Protein AF-A0A9P5PEU1-F1 (afdb_monomer_lite)

Organism: NCBI:txid206335

Sequence (216 aa):
MAPIQILLTLLWVSASFLATASLPTDASADDLAGMTRIVGNRRALRCFFRCPLGKKVTPNSAAQATHLIEVPLHLWISKEGTDDEHWSLVINSKEIFHAINFRSTPSLPYPTNPGFLVVENIPFTGSTQTPGRNLIDLGKAKFKTEEEMTAAFSQLAKIGMPHKAHVVGGNCMDYVKMALEKLVEKDHILNIPPIFRNIYDERYTKVRQRIYEDNE

Structure (mmCIF, N/CA/C/O backbone):
data_AF-A0A9P5PEU1-F1
#
_entry.id   AF-A0A9P5PEU1-F1
#
loop_
_atom_site.group_PDB
_atom_site.id
_atom_site.type_symbol
_atom_site.label_atom_id
_atom_site.label_alt_id
_atom_site.label_comp_id
_atom_site.label_asym_id
_atom_site.label_entity_id
_atom_site.label_seq_id
_atom_site.pdbx_PDB_ins_code
_atom_site.Cartn_x
_atom_site.Cartn_y
_atom_site.Cartn_z
_atom_site.occupancy
_atom_site.B_iso_or_equiv
_atom_site.auth_seq_id
_atom_site.auth_comp_id
_atom_site.auth_asym_id
_atom_site.auth_atom_id
_atom_site.pdbx_PDB_model_num
ATOM 1 N N . MET A 1 1 ? 55.934 -19.191 -1.810 1.00 49.69 1 MET A N 1
ATOM 2 C CA . MET A 1 1 ? 55.337 -19.414 -0.477 1.00 49.69 1 MET A CA 1
ATOM 3 C C . MET A 1 1 ? 56.072 -18.546 0.532 1.00 49.69 1 MET A C 1
ATOM 5 O O . MET A 1 1 ? 57.238 -18.805 0.783 1.00 49.69 1 MET A O 1
ATOM 9 N N . ALA A 1 2 ? 55.406 -17.508 1.038 1.00 37.09 2 ALA A N 1
ATOM 10 C CA . ALA A 1 2 ? 55.716 -16.774 2.269 1.00 37.09 2 ALA A CA 1
ATOM 11 C C . ALA A 1 2 ? 54.460 -15.936 2.607 1.00 37.09 2 ALA A C 1
ATOM 13 O O . ALA A 1 2 ? 53.916 -15.321 1.686 1.00 37.09 2 ALA A O 1
ATOM 14 N N . PRO A 1 3 ? 53.938 -15.961 3.847 1.00 55.94 3 PRO A N 1
ATOM 15 C CA . PRO A 1 3 ? 52.663 -15.336 4.181 1.00 55.94 3 PRO A CA 1
ATOM 16 C C . PRO A 1 3 ? 52.861 -13.886 4.639 1.00 55.94 3 PRO A C 1
ATOM 18 O O . PRO A 1 3 ? 53.721 -13.607 5.470 1.00 55.94 3 PRO A O 1
ATOM 21 N N . ILE A 1 4 ? 52.027 -12.973 4.140 1.00 53.25 4 ILE A N 1
ATOM 22 C CA . ILE A 1 4 ? 51.890 -11.626 4.703 1.00 53.25 4 ILE A CA 1
ATOM 23 C C . ILE A 1 4 ? 50.627 -11.630 5.564 1.00 53.25 4 ILE A C 1
ATOM 25 O O . ILE A 1 4 ? 49.507 -11.566 5.065 1.00 53.25 4 ILE A O 1
ATOM 29 N N . GLN A 1 5 ? 50.831 -11.763 6.874 1.00 57.34 5 GLN A N 1
ATOM 30 C CA . GLN A 1 5 ? 49.893 -11.283 7.884 1.00 57.34 5 GLN A CA 1
ATOM 31 C C . GLN A 1 5 ? 49.978 -9.756 7.916 1.00 57.34 5 GLN A C 1
ATOM 33 O O . GLN A 1 5 ? 51.096 -9.257 7.941 1.00 57.34 5 GLN A O 1
ATOM 38 N N . ILE A 1 6 ? 48.851 -9.038 7.991 1.00 48.28 6 ILE A N 1
ATOM 39 C CA . ILE A 1 6 ? 48.740 -7.742 8.688 1.00 48.28 6 ILE A CA 1
ATOM 40 C C . ILE A 1 6 ? 47.260 -7.455 9.015 1.00 48.28 6 ILE A C 1
ATOM 42 O O . ILE A 1 6 ? 46.409 -7.343 8.140 1.00 48.28 6 ILE A O 1
ATOM 46 N N . LEU A 1 7 ? 47.034 -7.396 10.331 1.00 46.53 7 LEU A N 1
ATOM 47 C CA . LEU A 1 7 ? 46.089 -6.611 11.136 1.00 46.53 7 LEU A CA 1
ATOM 48 C C . LEU A 1 7 ? 44.627 -6.429 10.690 1.00 46.53 7 LEU A C 1
ATOM 50 O O . LEU A 1 7 ? 44.292 -5.564 9.886 1.00 46.53 7 LEU A O 1
ATOM 54 N N . LEU A 1 8 ? 43.745 -7.103 11.438 1.00 45.38 8 LEU A N 1
ATOM 55 C CA . LEU A 1 8 ? 42.441 -6.568 11.835 1.00 45.38 8 LEU A CA 1
ATOM 56 C C . LEU A 1 8 ? 42.636 -5.366 12.776 1.00 45.38 8 LEU A C 1
ATOM 58 O O . LEU A 1 8 ? 43.205 -5.518 13.857 1.00 45.38 8 LEU A O 1
ATOM 62 N N . THR A 1 9 ? 42.065 -4.216 12.431 1.00 54.59 9 THR A N 1
ATOM 63 C CA . THR A 1 9 ? 41.756 -3.141 13.384 1.00 54.59 9 THR A CA 1
ATOM 64 C C . THR A 1 9 ? 40.245 -3.074 13.601 1.00 54.59 9 THR A C 1
ATOM 66 O O . THR A 1 9 ? 39.486 -2.554 12.789 1.00 54.59 9 THR A O 1
ATOM 69 N N . LEU A 1 10 ? 39.813 -3.633 14.733 1.00 45.47 10 LEU A N 1
ATOM 70 C CA . LEU A 1 10 ? 38.507 -3.400 15.345 1.00 45.47 10 LEU A CA 1
ATOM 71 C C . LEU A 1 10 ? 38.500 -1.987 15.941 1.00 45.47 10 LEU A C 1
ATOM 73 O O . LEU A 1 10 ? 39.159 -1.740 16.948 1.00 45.47 10 LEU A O 1
ATOM 77 N N . LEU A 1 11 ? 37.750 -1.069 15.332 1.00 48.16 11 LEU A N 1
ATOM 78 C CA . LEU A 1 11 ? 37.431 0.229 15.923 1.00 48.16 11 LEU A CA 1
ATOM 79 C C . LEU A 1 11 ? 35.975 0.208 16.386 1.00 48.16 11 LEU A C 1
ATOM 81 O O . LEU A 1 11 ? 35.031 0.333 15.611 1.00 48.16 11 LEU A O 1
ATOM 85 N N . TRP A 1 12 ? 35.832 -0.015 17.688 1.00 42.03 12 TRP A N 1
ATOM 86 C CA . TRP A 1 12 ? 34.600 0.098 18.451 1.00 42.03 12 TRP A CA 1
ATOM 87 C C . TRP A 1 12 ? 34.407 1.587 18.766 1.00 42.03 12 TRP A C 1
ATOM 89 O O . TRP A 1 12 ? 35.166 2.152 19.550 1.00 42.03 12 TRP A O 1
ATOM 99 N N . VAL A 1 13 ? 33.437 2.246 18.129 1.00 50.78 13 VAL A N 1
ATOM 100 C CA . VAL A 1 13 ? 33.031 3.610 18.500 1.00 50.78 13 VAL A CA 1
ATOM 101 C C . VAL A 1 13 ? 31.649 3.530 19.128 1.00 50.78 13 VAL A C 1
ATOM 103 O O . VAL A 1 13 ? 30.625 3.478 18.454 1.00 50.78 13 VAL A O 1
ATOM 106 N N . SER A 1 14 ? 31.643 3.495 20.454 1.00 46.47 14 SER A N 1
ATOM 107 C CA . SER A 1 14 ? 30.482 3.750 21.295 1.00 46.47 14 SER A CA 1
ATOM 108 C C . SER A 1 14 ? 30.175 5.251 21.277 1.00 46.47 14 SER A C 1
ATOM 110 O O . SER A 1 14 ? 30.869 6.030 21.931 1.00 46.47 14 SER A O 1
ATOM 112 N N . ALA A 1 15 ? 29.152 5.662 20.527 1.00 49.38 15 ALA A N 1
ATOM 113 C CA . ALA A 1 15 ? 28.598 7.009 20.608 1.00 49.38 15 ALA A CA 1
ATOM 114 C C . ALA A 1 15 ? 27.420 7.014 21.591 1.00 49.38 15 ALA A C 1
ATOM 116 O O . ALA A 1 15 ? 26.362 6.437 21.341 1.00 49.38 15 ALA A O 1
ATOM 117 N N . SER A 1 16 ? 27.655 7.645 22.736 1.00 54.56 16 SER A N 1
ATOM 118 C CA . SER A 1 16 ? 26.692 7.873 23.804 1.00 54.56 16 SER A CA 1
ATOM 119 C C . SER A 1 16 ? 25.537 8.764 23.344 1.00 54.56 16 SER A C 1
ATOM 121 O O . SER A 1 16 ? 25.743 9.818 22.744 1.00 54.56 16 SER A O 1
ATOM 123 N N . PHE A 1 17 ? 24.321 8.356 23.700 1.00 44.28 17 PHE A N 1
ATOM 124 C CA . PHE A 1 17 ? 23.125 9.190 23.681 1.00 44.28 17 PHE A CA 1
ATOM 125 C C . PHE A 1 17 ? 23.288 10.366 24.659 1.00 44.28 17 PHE A C 1
ATOM 127 O O . PHE A 1 17 ? 23.471 10.155 25.857 1.00 44.28 17 PHE A O 1
ATOM 134 N N . LEU A 1 18 ? 23.167 11.598 24.164 1.00 53.25 18 LEU A N 1
ATOM 135 C CA . LEU A 1 18 ? 22.914 12.788 24.976 1.00 53.25 18 LEU A CA 1
ATOM 136 C C . LEU A 1 18 ? 21.487 13.248 24.680 1.00 53.25 18 LEU A C 1
ATOM 138 O O . LEU A 1 18 ? 21.200 13.818 23.631 1.00 53.25 18 LEU A O 1
ATOM 142 N N . ALA A 1 19 ? 20.585 12.938 25.609 1.00 43.62 19 ALA A N 1
ATOM 143 C CA . ALA A 1 19 ? 19.235 13.470 25.639 1.00 43.62 19 ALA A CA 1
ATOM 144 C C . ALA A 1 19 ? 19.291 14.918 26.146 1.00 43.62 19 ALA A C 1
ATOM 146 O O . ALA A 1 19 ? 19.511 15.162 27.331 1.00 43.62 19 ALA A O 1
ATOM 147 N N . THR A 1 20 ? 19.094 15.886 25.257 1.00 52.09 20 THR A N 1
ATOM 148 C CA . THR A 1 20 ? 18.798 17.271 25.628 1.00 52.09 20 THR A CA 1
ATOM 149 C C . THR A 1 20 ? 17.296 17.408 25.847 1.00 52.09 20 THR A C 1
ATOM 151 O O . THR A 1 20 ? 16.518 17.571 24.912 1.00 52.09 20 THR A O 1
ATOM 154 N N . ALA A 1 21 ? 16.879 17.315 27.109 1.00 45.59 21 ALA A N 1
ATOM 155 C CA . ALA A 1 21 ? 15.552 17.730 27.537 1.00 45.59 21 ALA A CA 1
ATOM 156 C C . ALA A 1 21 ? 15.510 19.264 27.602 1.00 45.59 21 ALA A C 1
ATOM 158 O O . ALA A 1 21 ? 16.201 19.880 28.413 1.00 45.59 21 ALA A O 1
ATOM 159 N N . SER A 1 22 ? 14.712 19.880 26.734 1.00 49.59 22 SER A N 1
ATOM 160 C CA . SER A 1 22 ? 14.367 21.297 26.821 1.00 49.59 22 SER A CA 1
ATOM 161 C C . SER A 1 22 ? 13.241 21.473 27.841 1.00 49.59 22 SER A C 1
ATOM 163 O O . SER A 1 22 ? 12.145 20.944 27.665 1.00 49.59 22 SER A O 1
ATOM 165 N N . LEU A 1 23 ? 13.532 22.199 28.920 1.00 50.25 23 LEU A N 1
ATOM 166 C CA . LEU A 1 23 ? 12.555 22.666 29.904 1.00 50.25 23 LEU A CA 1
ATOM 167 C C . LEU A 1 23 ? 11.735 23.831 29.318 1.00 50.25 23 LEU A C 1
ATOM 169 O O . LEU A 1 23 ? 12.330 24.719 28.706 1.00 50.25 23 LEU A O 1
ATOM 173 N N . PRO A 1 24 ? 10.411 23.891 29.539 1.00 55.88 24 PRO A N 1
ATOM 174 C CA . PRO A 1 24 ? 9.655 25.127 29.403 1.00 55.88 24 PRO A CA 1
ATOM 175 C C . PRO A 1 24 ? 9.800 25.976 30.676 1.00 55.88 24 PRO A C 1
ATOM 177 O O . PRO A 1 24 ? 9.477 25.533 31.778 1.00 55.88 24 PRO A O 1
ATOM 180 N N . THR A 1 25 ? 10.295 27.200 30.506 1.00 48.75 25 THR A N 1
ATOM 181 C CA . THR A 1 25 ? 10.288 28.270 31.509 1.00 48.75 25 THR A CA 1
ATOM 182 C C . THR A 1 25 ? 8.953 29.013 31.505 1.00 48.75 25 THR A C 1
ATOM 184 O O . THR A 1 25 ? 8.488 29.454 30.457 1.00 48.75 25 THR A O 1
ATOM 187 N N . ASP A 1 26 ? 8.423 29.169 32.716 1.00 43.41 26 ASP A N 1
ATOM 188 C CA . ASP A 1 26 ? 7.623 30.278 33.241 1.00 43.41 26 ASP A CA 1
ATOM 189 C C . ASP A 1 26 ? 6.272 30.626 32.599 1.00 43.41 26 ASP A C 1
ATOM 191 O O . ASP A 1 26 ? 6.178 31.339 31.604 1.00 43.41 26 ASP A O 1
ATOM 195 N N . ALA A 1 27 ? 5.205 30.292 33.333 1.00 43.34 27 ALA A N 1
ATOM 196 C CA . ALA A 1 27 ? 4.098 31.220 33.538 1.00 43.34 27 ALA A CA 1
ATOM 197 C C . ALA A 1 27 ? 3.458 31.031 34.929 1.00 43.34 27 ALA A C 1
ATOM 199 O O . ALA A 1 27 ? 2.779 30.045 35.189 1.00 43.34 27 ALA A O 1
ATOM 200 N N . SER A 1 28 ? 3.728 32.029 35.775 1.00 46.81 28 SER A N 1
ATOM 201 C CA . SER A 1 28 ? 2.882 32.685 36.784 1.00 46.81 28 SER A CA 1
ATOM 202 C C . SER A 1 28 ? 2.120 31.877 37.838 1.00 46.81 28 SER A C 1
ATOM 204 O O . SER A 1 28 ? 1.229 31.082 37.560 1.00 46.81 28 SER A O 1
ATOM 206 N N . ALA A 1 29 ? 2.416 32.262 39.081 1.00 47.06 29 ALA A N 1
ATOM 207 C CA . ALA A 1 29 ? 1.615 32.073 40.279 1.00 47.06 29 ALA A CA 1
ATOM 208 C C . ALA A 1 29 ? 0.185 32.619 40.127 1.00 47.06 29 ALA A C 1
ATOM 210 O O . ALA A 1 29 ? -0.002 33.659 39.499 1.00 47.06 29 ALA A O 1
ATOM 211 N N . ASP A 1 30 ? -0.786 31.916 40.713 1.00 44.44 30 ASP A N 1
ATOM 212 C CA . ASP A 1 30 ? -1.685 32.429 41.756 1.00 44.44 30 ASP A CA 1
ATOM 213 C C . ASP A 1 30 ? -2.562 31.286 42.319 1.00 44.44 30 ASP A C 1
ATOM 215 O O . ASP A 1 30 ? -2.741 30.246 41.689 1.00 44.44 30 ASP A O 1
ATOM 219 N N . ASP A 1 31 ? -3.065 31.503 43.537 1.00 45.59 31 ASP A N 1
ATOM 220 C CA . ASP A 1 31 ? -4.044 30.714 44.305 1.00 45.59 31 ASP A CA 1
ATOM 221 C C . ASP A 1 31 ? -3.573 29.539 45.184 1.00 45.59 31 ASP A C 1
ATOM 223 O O . ASP A 1 31 ? -3.763 28.346 44.951 1.00 45.59 31 ASP A O 1
ATOM 227 N N . LEU A 1 32 ? -2.964 29.964 46.296 1.00 41.84 32 LEU A N 1
ATOM 228 C CA . LEU A 1 32 ? -3.462 29.810 47.671 1.00 41.84 32 LEU A CA 1
ATOM 229 C C . LEU A 1 32 ? -4.468 28.682 48.016 1.00 41.84 32 LEU A C 1
ATOM 231 O O . LEU A 1 32 ? -5.605 28.636 47.563 1.00 41.84 32 LEU A O 1
ATOM 235 N N . ALA A 1 33 ? -4.083 28.000 49.101 1.00 39.12 33 ALA A N 1
ATOM 236 C CA . ALA A 1 33 ? -4.909 27.614 50.251 1.00 39.12 33 ALA A CA 1
ATOM 237 C C . ALA A 1 33 ? -5.819 26.376 50.134 1.00 39.12 33 ALA A C 1
ATOM 239 O O . ALA A 1 33 ? -6.893 26.384 49.547 1.00 39.12 33 ALA A O 1
ATOM 240 N N . GLY A 1 34 ? -5.440 25.326 50.872 1.00 40.44 34 GLY A N 1
ATOM 241 C CA . GLY A 1 34 ? -6.319 24.183 51.114 1.00 40.44 34 GLY A CA 1
ATOM 242 C C . GLY A 1 34 ? -5.723 23.077 51.980 1.00 40.44 34 GLY A C 1
ATOM 243 O O . GLY A 1 34 ? -5.754 21.913 51.601 1.00 40.44 34 GLY A O 1
ATOM 244 N N . MET A 1 35 ? -5.155 23.423 53.140 1.00 41.88 35 MET A N 1
ATOM 245 C CA . MET A 1 35 ? -4.816 22.459 54.195 1.00 41.88 35 MET A CA 1
ATOM 246 C C . MET A 1 35 ? -6.063 21.680 54.624 1.00 41.88 35 MET A C 1
ATOM 248 O O . MET A 1 35 ? -6.988 22.297 55.139 1.00 41.88 35 MET A O 1
ATOM 252 N N . THR A 1 36 ? -6.041 20.344 54.592 1.00 46.91 36 THR A N 1
ATOM 253 C CA . THR A 1 36 ? -6.349 19.549 55.800 1.00 46.91 36 THR A CA 1
ATOM 254 C C . THR A 1 36 ? -5.884 18.096 55.678 1.00 46.91 36 THR A C 1
ATOM 256 O O . THR A 1 36 ? -6.389 17.307 54.885 1.00 46.91 36 THR A O 1
ATOM 259 N N . ARG A 1 37 ? -4.935 17.723 56.543 1.00 49.59 37 ARG A N 1
ATOM 260 C CA . ARG A 1 37 ? -4.728 16.342 56.991 1.00 49.59 37 ARG A CA 1
ATOM 261 C C . ARG A 1 37 ? -5.935 15.919 57.827 1.00 49.59 37 ARG A C 1
ATOM 263 O O . ARG A 1 37 ? -6.263 16.617 58.781 1.00 49.59 37 ARG A O 1
ATOM 270 N N . ILE A 1 38 ? -6.474 14.728 57.580 1.00 52.38 38 ILE A N 1
ATOM 271 C CA . ILE A 1 38 ? -7.181 13.964 58.613 1.00 52.38 38 ILE A CA 1
ATOM 272 C C . ILE A 1 38 ? -6.519 12.592 58.727 1.00 52.38 38 ILE A C 1
ATOM 274 O O . ILE A 1 38 ? -6.621 11.737 57.854 1.00 52.38 38 ILE A O 1
ATOM 278 N N . VAL A 1 39 ? -5.808 12.427 59.839 1.00 47.91 39 VAL A N 1
ATOM 279 C CA . VAL A 1 39 ? -5.401 11.149 60.417 1.00 47.91 39 VAL A CA 1
ATOM 280 C C . VAL A 1 39 ? -6.437 10.814 61.489 1.00 47.91 39 VAL A C 1
ATOM 282 O O . VAL A 1 39 ? -6.694 11.639 62.361 1.00 47.91 39 VAL A O 1
ATOM 285 N N . GLY A 1 40 ? -6.985 9.600 61.469 1.00 39.56 40 GLY A N 1
ATOM 286 C CA . GLY A 1 40 ? -7.692 9.016 62.615 1.00 39.56 40 GLY A CA 1
ATOM 287 C C . GLY A 1 40 ? -8.667 7.916 62.178 1.00 39.56 40 GLY A C 1
ATOM 288 O O . GLY A 1 40 ? -9.601 8.208 61.453 1.00 39.56 40 GLY A O 1
ATOM 289 N N . ASN A 1 41 ? -8.436 6.616 62.387 1.00 41.53 41 ASN A N 1
ATOM 290 C CA . ASN A 1 41 ? -8.338 5.811 63.617 1.00 41.53 41 ASN A CA 1
ATOM 291 C C . ASN A 1 41 ? -9.606 4.940 63.808 1.00 41.53 41 ASN A C 1
ATOM 293 O O . ASN A 1 41 ? -10.709 5.450 63.931 1.00 41.53 41 ASN A O 1
ATOM 297 N N . ARG A 1 42 ? -9.365 3.625 63.930 1.00 44.66 42 ARG A N 1
ATOM 298 C CA . ARG A 1 42 ? -10.111 2.583 64.672 1.00 44.66 42 ARG A CA 1
ATOM 299 C C . ARG A 1 42 ? -11.556 2.192 64.302 1.00 44.66 42 ARG A C 1
ATOM 301 O O . ARG A 1 42 ? -12.515 2.907 64.533 1.00 44.66 42 ARG A O 1
ATOM 308 N N . ARG A 1 43 ? -11.644 0.887 63.993 1.00 51.19 43 ARG A N 1
ATOM 309 C CA . ARG A 1 43 ? -12.550 -0.138 64.558 1.00 51.19 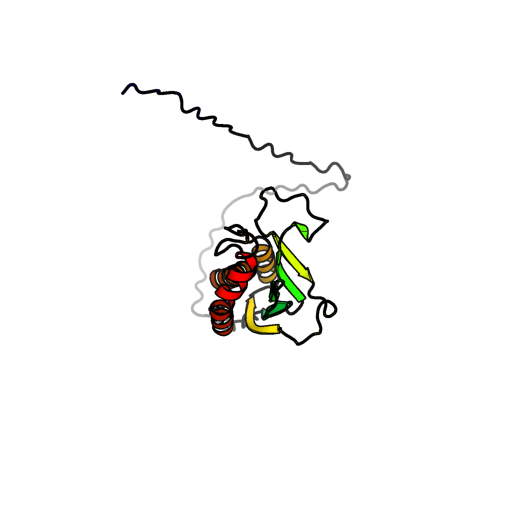43 ARG A CA 1
ATOM 310 C C . ARG A 1 43 ? -14.033 0.232 64.688 1.00 51.19 43 ARG A C 1
ATOM 312 O O . ARG A 1 43 ? -14.441 0.841 65.668 1.00 51.19 43 ARG A O 1
ATOM 319 N N . ALA A 1 44 ? -14.846 -0.428 63.869 1.00 46.31 44 ALA A N 1
ATOM 320 C CA . ALA A 1 44 ? -16.141 -0.930 64.308 1.00 46.31 44 ALA A CA 1
ATOM 321 C C . ALA A 1 44 ? -16.338 -2.358 63.782 1.00 46.31 44 ALA A C 1
ATOM 323 O O . ALA A 1 44 ? -16.562 -2.578 62.594 1.00 46.31 44 ALA A O 1
ATOM 324 N N . LEU A 1 45 ? -16.246 -3.334 64.693 1.00 51.94 45 LEU A N 1
ATOM 325 C CA . LEU A 1 45 ? -16.994 -4.580 64.568 1.00 51.94 45 LEU A CA 1
ATOM 326 C C . LEU A 1 45 ? -18.478 -4.211 64.497 1.00 51.94 45 LEU A C 1
ATOM 328 O O . LEU A 1 45 ? -18.963 -3.554 65.416 1.00 51.94 45 LEU A O 1
ATOM 332 N N . ARG A 1 46 ? -19.210 -4.715 63.502 1.00 47.75 46 ARG A N 1
ATOM 333 C CA . ARG A 1 46 ? -20.621 -5.064 63.690 1.00 47.75 46 ARG A CA 1
ATOM 334 C C . ARG A 1 46 ? -21.009 -6.259 62.828 1.00 47.75 46 ARG A C 1
ATOM 336 O O . ARG A 1 46 ? -20.993 -6.237 61.605 1.00 47.75 46 ARG A O 1
ATOM 343 N N . CYS A 1 47 ? -21.319 -7.304 63.574 1.00 44.88 47 CYS A N 1
ATOM 344 C CA . CYS A 1 47 ? -22.001 -8.526 63.223 1.00 44.88 47 CYS A CA 1
ATOM 345 C C . CYS A 1 47 ? -23.347 -8.308 62.510 1.00 44.88 47 CYS A C 1
ATOM 347 O O . CYS A 1 47 ? -24.094 -7.400 62.857 1.00 44.88 47 CYS A O 1
ATOM 349 N N . PHE A 1 48 ? -23.653 -9.272 61.633 1.00 49.25 48 PHE A N 1
ATOM 350 C CA . PHE A 1 48 ? -24.977 -9.839 61.347 1.00 49.25 48 PHE A CA 1
ATOM 351 C C . PHE A 1 48 ? -26.068 -8.906 60.798 1.00 49.25 48 PHE A C 1
ATOM 353 O O . PHE A 1 48 ? -26.808 -8.310 61.562 1.00 49.25 48 PHE A O 1
ATOM 360 N N . PHE A 1 49 ? -26.303 -8.980 59.482 1.00 47.25 49 PHE A N 1
ATOM 361 C CA . PHE A 1 49 ? -27.635 -9.313 58.957 1.00 47.25 49 PHE A CA 1
ATOM 362 C C . PHE A 1 49 ? -27.496 -10.183 57.703 1.00 47.25 49 PHE A C 1
ATOM 364 O O . PHE A 1 49 ? -27.026 -9.769 56.647 1.00 47.25 49 PHE A O 1
ATOM 371 N N . ARG A 1 50 ? -27.880 -11.445 57.875 1.00 50.81 50 ARG A N 1
ATOM 372 C CA . ARG A 1 50 ? -27.965 -12.488 56.860 1.00 50.81 50 ARG A CA 1
ATOM 373 C C . ARG A 1 50 ? -29.297 -12.273 56.134 1.00 50.81 50 ARG A C 1
ATOM 375 O O . ARG A 1 50 ? -30.334 -12.640 56.671 1.00 50.81 50 ARG A O 1
ATOM 382 N N . CYS A 1 51 ? -29.274 -11.648 54.959 1.00 42.84 51 CYS A N 1
ATOM 383 C CA . CYS A 1 51 ? -30.441 -11.569 54.077 1.00 42.84 51 CYS A CA 1
ATOM 384 C C . CYS A 1 51 ? -30.337 -12.696 53.034 1.00 42.84 51 CYS A C 1
ATOM 386 O O . CYS A 1 51 ? -29.391 -12.688 52.240 1.00 42.84 51 CYS A O 1
ATOM 388 N N . PRO A 1 52 ? -31.234 -13.698 53.039 1.00 60.62 52 PRO A N 1
ATOM 389 C CA . PRO A 1 52 ? -31.240 -14.737 52.027 1.00 60.62 52 PRO A CA 1
ATOM 390 C C . PRO A 1 52 ? -31.928 -14.223 50.754 1.00 60.62 52 PRO A C 1
ATOM 392 O O . PRO A 1 52 ? -33.017 -13.667 50.802 1.00 60.62 52 PRO A O 1
ATOM 395 N N . LEU A 1 53 ? -31.286 -14.480 49.613 1.00 56.44 53 LEU A N 1
ATOM 396 C CA . LEU A 1 53 ? -31.929 -14.655 48.306 1.00 56.44 53 LEU A CA 1
ATOM 397 C C . LEU A 1 53 ? -32.736 -13.462 47.768 1.00 56.44 53 LEU A C 1
ATOM 399 O O . LEU A 1 53 ? -33.954 -13.495 47.644 1.00 56.44 53 LEU A O 1
ATOM 403 N N . GLY A 1 54 ? -32.004 -12.466 47.280 1.00 55.38 54 GLY A N 1
ATOM 404 C CA . GLY A 1 54 ? -32.475 -11.564 46.234 1.00 55.38 54 GLY A CA 1
ATOM 405 C C . GLY A 1 54 ? -31.390 -11.417 45.177 1.00 55.38 54 GLY A C 1
ATOM 406 O O . GLY A 1 54 ? -30.729 -10.383 45.123 1.00 55.38 54 GLY A O 1
ATOM 407 N N . LYS A 1 55 ? -31.140 -12.461 44.370 1.00 56.00 55 LYS A N 1
ATOM 408 C CA . LYS A 1 55 ? -30.295 -12.326 43.172 1.00 56.00 55 LYS A CA 1
ATOM 409 C C . LYS A 1 55 ? -31.000 -11.337 42.242 1.00 56.00 55 LYS A C 1
ATOM 411 O O . LYS A 1 55 ? -31.882 -11.728 41.484 1.00 56.00 55 LYS A O 1
ATOM 416 N N . LYS A 1 56 ? -30.631 -10.054 42.321 1.00 56.88 56 LYS A N 1
ATOM 417 C CA . LYS A 1 56 ? -30.902 -9.080 41.263 1.00 56.88 56 LYS A CA 1
ATOM 418 C C . LYS A 1 56 ? -30.251 -9.638 40.004 1.00 56.88 56 LYS A C 1
ATOM 420 O O . LYS A 1 56 ? -29.038 -9.561 39.845 1.00 56.88 56 LYS A O 1
ATOM 425 N N . VAL A 1 57 ? -31.062 -10.248 39.149 1.00 58.69 57 VAL A N 1
ATOM 426 C CA . VAL A 1 57 ? -30.709 -10.481 37.756 1.00 58.69 57 VAL A CA 1
ATOM 427 C C . VAL A 1 57 ? -30.581 -9.086 37.158 1.00 58.69 57 VAL A C 1
ATOM 429 O O . VAL A 1 57 ? -31.578 -8.443 36.843 1.00 58.69 57 VAL A O 1
ATOM 432 N N . THR A 1 58 ? -29.357 -8.559 37.124 1.00 62.44 58 THR A N 1
ATOM 433 C CA . THR A 1 58 ? -29.043 -7.382 36.320 1.00 62.44 58 THR A CA 1
ATOM 434 C C . THR A 1 58 ? -29.377 -7.757 34.883 1.00 62.44 58 THR A C 1
ATOM 436 O O . THR A 1 58 ? -28.795 -8.728 34.387 1.00 62.44 58 THR A O 1
ATOM 439 N N . PRO A 1 59 ? -30.347 -7.084 34.241 1.00 57.31 59 PRO A N 1
ATOM 440 C CA . PRO A 1 59 ? -30.705 -7.398 32.875 1.00 57.31 59 PRO A CA 1
ATOM 441 C C . PRO A 1 59 ? -29.452 -7.231 32.030 1.00 57.31 59 PRO A C 1
ATOM 443 O O . PRO A 1 59 ? -28.801 -6.190 32.079 1.00 57.31 59 PRO A O 1
ATOM 446 N N . ASN A 1 60 ? -29.109 -8.333 31.366 1.00 52.38 60 ASN A N 1
ATOM 447 C CA . ASN A 1 60 ? -28.239 -8.457 30.215 1.00 52.38 60 ASN A CA 1
ATOM 448 C C . ASN A 1 60 ? -27.483 -7.174 29.877 1.00 52.38 60 ASN A C 1
ATOM 450 O O . ASN A 1 60 ? -28.043 -6.248 29.290 1.00 52.38 60 ASN A O 1
ATOM 454 N N . SER A 1 61 ? -26.185 -7.193 30.188 1.00 54.56 61 SER A N 1
ATOM 455 C CA . SER A 1 61 ? -25.169 -6.550 29.362 1.00 54.56 61 SER A CA 1
ATOM 456 C C . SER A 1 61 ? -25.417 -7.005 27.925 1.00 54.56 61 SER A C 1
ATOM 458 O O . SER A 1 61 ? -24.932 -8.050 27.491 1.00 54.56 61 SER A O 1
ATOM 460 N N . ALA A 1 62 ? -26.314 -6.303 27.233 1.00 58.81 62 ALA A N 1
ATOM 461 C CA . ALA A 1 62 ? -26.510 -6.441 25.813 1.00 58.81 62 ALA A CA 1
ATOM 462 C C . ALA A 1 62 ? -25.137 -6.150 25.233 1.00 58.81 62 ALA A C 1
ATOM 464 O O . ALA A 1 62 ? -24.630 -5.043 25.416 1.00 58.81 62 ALA A O 1
ATOM 465 N N . ALA A 1 63 ? -24.513 -7.177 24.655 1.00 61.16 63 ALA A N 1
ATOM 466 C CA . ALA A 1 63 ? -23.261 -7.053 23.943 1.00 61.16 63 ALA A CA 1
ATOM 467 C C . ALA A 1 63 ? -23.424 -5.876 22.981 1.00 61.16 63 ALA A C 1
ATOM 469 O O . ALA A 1 63 ? -24.124 -5.987 21.974 1.00 61.16 63 ALA A O 1
ATOM 470 N N . GLN A 1 64 ? -22.880 -4.717 23.360 1.00 61.41 64 GLN A N 1
ATOM 471 C CA . GLN A 1 64 ? -22.845 -3.558 22.494 1.00 61.41 64 GLN A CA 1
ATOM 472 C C . GLN A 1 64 ? -22.071 -4.036 21.283 1.00 61.41 64 GLN A C 1
ATOM 474 O O . GLN A 1 64 ? -20.899 -4.392 21.405 1.00 61.41 64 GLN A O 1
ATOM 479 N N . ALA A 1 65 ? -22.766 -4.151 20.151 1.00 70.62 65 ALA A N 1
ATOM 480 C CA . ALA A 1 65 ? -22.133 -4.451 18.887 1.00 70.62 65 ALA A CA 1
ATOM 481 C C . ALA A 1 65 ? -21.014 -3.423 18.731 1.00 70.62 65 ALA A C 1
ATOM 483 O O . ALA A 1 65 ? -21.281 -2.229 18.597 1.00 70.62 65 ALA A O 1
ATOM 484 N N . THR A 1 66 ? -19.769 -3.872 18.872 1.00 80.69 66 THR A N 1
ATOM 485 C CA . THR A 1 66 ? -18.604 -3.010 18.725 1.00 80.69 66 THR A CA 1
ATOM 486 C C . THR A 1 66 ? -18.626 -2.532 17.287 1.00 80.69 66 THR A C 1
ATOM 488 O O . THR A 1 66 ? -18.390 -3.320 16.370 1.00 80.69 66 THR A O 1
ATOM 491 N N . HIS A 1 67 ? -19.016 -1.278 17.090 1.00 88.25 67 HIS A N 1
ATOM 492 C CA . HIS A 1 67 ? -19.129 -0.686 15.772 1.00 88.25 67 HIS A CA 1
ATOM 493 C C . HIS A 1 67 ? -17.720 -0.550 15.191 1.00 88.25 67 HIS A C 1
ATOM 495 O O . HIS A 1 67 ? -16.957 0.318 15.603 1.00 88.25 67 HIS A O 1
ATOM 501 N N . LEU A 1 68 ? -17.363 -1.442 14.269 1.00 95.62 68 LEU A N 1
ATOM 502 C CA . LEU A 1 68 ? -16.086 -1.378 13.569 1.00 95.62 68 LEU A CA 1
ATOM 503 C C . LEU A 1 68 ? -16.153 -0.289 12.496 1.00 95.62 68 LEU A C 1
ATOM 505 O O . LEU A 1 68 ? -17.115 -0.207 11.734 1.00 95.62 68 LEU A O 1
ATOM 509 N N . ILE A 1 69 ? -15.109 0.526 12.426 1.00 96.81 69 ILE A N 1
ATOM 510 C CA . ILE A 1 69 ? -14.878 1.475 11.343 1.00 96.81 69 ILE A CA 1
ATOM 511 C C . ILE A 1 69 ? -14.350 0.673 10.156 1.00 96.81 69 ILE A C 1
ATOM 513 O O . ILE A 1 69 ? -13.268 0.089 10.225 1.00 96.81 69 ILE A O 1
ATOM 517 N N . GLU A 1 70 ? -15.117 0.626 9.070 1.00 97.56 70 GLU A N 1
ATOM 518 C CA . GLU A 1 70 ? -14.685 -0.005 7.825 1.00 97.56 70 GLU A CA 1
ATOM 519 C C . GLU A 1 70 ? -14.182 1.056 6.847 1.00 97.56 70 GLU A C 1
ATOM 521 O O . GLU A 1 70 ? -14.926 1.970 6.490 1.00 97.56 70 GLU A O 1
ATOM 526 N N . VAL A 1 71 ? -12.946 0.912 6.369 1.00 96.75 71 VAL A N 1
ATOM 527 C CA . VAL A 1 71 ? -12.381 1.795 5.340 1.00 96.75 71 VAL A CA 1
ATOM 528 C C . VAL A 1 71 ? -12.053 1.009 4.075 1.00 96.75 71 VAL A C 1
ATOM 530 O O . VAL A 1 71 ? -11.497 -0.089 4.167 1.00 96.75 71 VAL A O 1
ATOM 533 N N . PRO A 1 72 ? -12.374 1.538 2.885 1.00 97.25 72 PRO A N 1
ATOM 534 C CA . PRO A 1 72 ? -12.023 0.882 1.637 1.00 97.25 72 PRO A CA 1
ATOM 535 C C . PRO A 1 72 ? -10.508 0.908 1.406 1.00 97.25 72 PRO A C 1
ATOM 537 O O . PRO A 1 72 ? -9.832 1.895 1.719 1.00 97.25 72 PRO A O 1
ATOM 540 N N . LEU A 1 73 ? -10.003 -0.176 0.824 1.00 97.69 73 LEU A N 1
ATOM 541 C CA . LEU A 1 73 ? -8.634 -0.321 0.349 1.00 97.69 73 LEU A CA 1
ATOM 542 C C . LEU A 1 73 ? -8.652 -0.423 -1.171 1.00 97.69 73 LEU A C 1
ATOM 544 O O . LEU A 1 73 ? -9.397 -1.223 -1.730 1.00 97.69 73 LEU A O 1
ATOM 548 N N . HIS A 1 74 ? -7.784 0.331 -1.834 1.00 96.31 74 HIS A N 1
ATOM 549 C CA . HIS A 1 74 ? -7.596 0.221 -3.273 1.00 96.31 74 HIS A CA 1
ATOM 550 C C . HIS A 1 74 ? -6.114 0.159 -3.616 1.00 96.31 74 HIS A C 1
ATOM 552 O O . HIS A 1 74 ? -5.285 0.810 -2.982 1.00 96.31 74 HIS A O 1
ATOM 558 N N . LEU A 1 75 ? -5.786 -0.591 -4.660 1.00 96.19 75 LEU A N 1
ATOM 559 C CA . LEU A 1 75 ? -4.515 -0.468 -5.352 1.00 96.19 75 LEU A CA 1
ATOM 560 C C . LEU A 1 75 ? -4.680 0.593 -6.433 1.00 96.19 75 LEU A C 1
ATOM 562 O O . LEU A 1 75 ? -5.604 0.519 -7.241 1.00 96.19 75 LEU A O 1
ATOM 566 N N . TRP A 1 76 ? -3.770 1.555 -6.459 1.00 93.88 76 TRP A N 1
ATOM 567 C CA . TRP A 1 76 ? -3.667 2.517 -7.539 1.00 93.88 76 TRP A CA 1
ATOM 568 C C . TRP A 1 76 ? -2.380 2.284 -8.332 1.00 93.88 76 TRP A C 1
ATOM 570 O O . TRP A 1 76 ? -1.291 2.245 -7.755 1.00 93.88 76 TRP A O 1
ATOM 580 N N . ILE A 1 77 ? -2.513 2.132 -9.654 1.00 92.25 77 ILE A N 1
ATOM 581 C CA . ILE A 1 77 ? -1.386 1.951 -10.580 1.00 92.25 77 ILE A CA 1
ATOM 582 C C . ILE A 1 77 ? -1.324 3.146 -11.542 1.00 92.25 77 ILE A C 1
ATOM 584 O O . ILE A 1 77 ? -2.105 3.255 -12.495 1.00 92.25 77 ILE A O 1
ATOM 588 N N . SER A 1 78 ? -0.379 4.055 -11.298 1.00 88.31 78 SER A N 1
ATOM 589 C CA . SER A 1 78 ? -0.028 5.144 -12.224 1.00 88.31 78 SER A CA 1
ATOM 590 C C . SER A 1 78 ? 0.716 4.615 -13.436 1.00 88.31 78 SER A C 1
ATOM 592 O O . SER A 1 78 ? 1.578 3.752 -13.292 1.00 88.31 78 SER A O 1
ATOM 594 N N . LYS A 1 79 ? 0.446 5.224 -14.601 1.00 87.56 79 LYS A N 1
ATOM 595 C CA . LYS A 1 79 ? 1.177 4.989 -15.858 1.00 87.56 79 LYS A CA 1
ATOM 596 C C . LYS A 1 79 ? 1.383 3.493 -16.141 1.00 87.56 79 LYS A C 1
ATOM 598 O O . LYS A 1 79 ? 2.471 3.030 -16.478 1.00 87.56 79 LYS A O 1
ATOM 603 N N . GLU A 1 80 ? 0.303 2.747 -15.954 1.00 89.12 80 GLU A N 1
ATOM 604 C CA . GLU A 1 80 ? 0.251 1.302 -16.103 1.00 89.12 80 GLU A CA 1
ATOM 605 C C . GLU A 1 80 ? 0.817 0.849 -17.461 1.00 89.12 80 GLU A C 1
ATOM 607 O O . GLU A 1 80 ? 0.415 1.348 -18.510 1.00 89.12 80 GLU A O 1
ATOM 612 N N . GLY A 1 81 ? 1.742 -0.111 -17.443 1.00 85.88 81 GLY A N 1
ATOM 613 C CA . GLY A 1 81 ? 2.363 -0.687 -18.634 1.00 85.88 81 GLY A CA 1
ATOM 614 C C . GLY A 1 81 ? 3.498 0.149 -19.230 1.00 85.88 81 GLY A C 1
ATOM 615 O O . GLY A 1 81 ? 3.985 -0.201 -20.308 1.00 85.88 81 GLY A O 1
ATOM 616 N N . THR A 1 82 ? 3.941 1.214 -18.555 1.00 85.75 82 THR A N 1
ATOM 617 C CA . THR A 1 82 ? 5.070 2.073 -18.968 1.00 85.75 82 THR A CA 1
ATOM 618 C C . THR A 1 82 ? 6.293 1.876 -18.065 1.00 85.75 82 THR A C 1
ATOM 620 O O . THR A 1 82 ? 6.218 1.149 -17.076 1.00 85.75 82 THR A O 1
ATOM 623 N N . ASP A 1 83 ? 7.422 2.498 -18.401 1.00 82.25 83 ASP A N 1
ATOM 624 C CA . ASP A 1 83 ? 8.662 2.420 -17.602 1.00 82.25 83 ASP A CA 1
ATOM 625 C C . ASP A 1 83 ? 8.585 3.256 -16.315 1.00 82.25 83 ASP A C 1
ATOM 627 O O . ASP A 1 83 ? 9.308 3.015 -15.354 1.00 82.25 83 ASP A O 1
ATOM 631 N N . ASP A 1 84 ? 7.621 4.177 -16.263 1.00 83.56 84 ASP A N 1
ATOM 632 C CA . ASP A 1 84 ? 7.282 4.979 -15.089 1.00 83.56 84 ASP A CA 1
ATOM 633 C C . ASP A 1 84 ? 6.091 4.384 -14.304 1.00 83.56 84 ASP A C 1
ATOM 635 O O . ASP A 1 84 ? 5.386 5.111 -13.593 1.00 83.56 84 ASP A O 1
ATOM 639 N N . GLU A 1 85 ? 5.781 3.093 -14.484 1.00 89.50 85 GLU A N 1
ATOM 640 C CA . GLU A 1 85 ? 4.704 2.440 -13.737 1.00 89.50 85 GLU A CA 1
ATOM 641 C C . GLU A 1 85 ? 4.963 2.556 -12.230 1.00 89.50 85 GLU A C 1
ATOM 643 O O . GLU A 1 85 ? 6.013 2.162 -11.723 1.00 89.50 85 GLU A O 1
ATOM 648 N N . HIS A 1 86 ? 3.987 3.091 -11.494 1.00 91.94 86 HIS A N 1
ATOM 649 C CA . HIS A 1 86 ? 4.142 3.352 -10.064 1.00 91.94 86 HIS A CA 1
ATOM 650 C C . HIS A 1 86 ? 2.912 2.912 -9.279 1.00 91.94 86 HIS A C 1
ATOM 652 O O . HIS A 1 86 ? 1.780 3.238 -9.644 1.00 91.94 86 HIS A O 1
ATOM 658 N N . TRP A 1 87 ? 3.148 2.167 -8.200 1.00 94.81 87 TRP A N 1
ATOM 659 C CA . TRP A 1 87 ? 2.118 1.517 -7.399 1.00 94.81 87 TRP A CA 1
ATOM 660 C C . TRP A 1 87 ? 1.945 2.215 -6.061 1.00 94.81 87 TRP A C 1
ATOM 662 O O . TRP A 1 87 ? 2.917 2.561 -5.387 1.00 94.81 87 TRP A O 1
ATOM 672 N N . SER A 1 88 ? 0.689 2.382 -5.664 1.00 95.50 88 SER A N 1
ATOM 673 C CA . SER A 1 88 ? 0.330 3.006 -4.398 1.00 95.50 88 SER A CA 1
ATOM 674 C C . SER A 1 88 ? -0.856 2.303 -3.746 1.00 95.50 88 SER A C 1
ATOM 676 O O . SER A 1 88 ? -1.787 1.870 -4.425 1.00 95.50 88 SER A O 1
ATOM 678 N N . LEU A 1 89 ? -0.850 2.227 -2.419 1.00 97.44 89 LEU A N 1
ATOM 679 C CA . LEU A 1 89 ? -1.992 1.782 -1.630 1.00 97.44 89 LEU A CA 1
ATOM 680 C C . LEU A 1 89 ? -2.840 2.999 -1.260 1.00 97.44 89 LEU A C 1
ATOM 682 O O . LEU A 1 89 ? -2.357 3.911 -0.596 1.00 97.44 89 LEU A O 1
ATOM 686 N N . VAL A 1 90 ? -4.105 3.003 -1.666 1.00 95.62 90 VAL A N 1
ATOM 687 C CA . VAL A 1 90 ? -5.059 4.060 -1.327 1.00 95.62 90 VAL A CA 1
ATOM 688 C C . VAL A 1 90 ? -5.987 3.563 -0.228 1.00 95.62 90 VAL A C 1
ATOM 690 O O . VAL A 1 90 ? -6.652 2.537 -0.383 1.00 95.62 90 VAL A O 1
ATOM 693 N N . ILE A 1 91 ? -6.058 4.304 0.877 1.00 95.00 91 ILE A N 1
ATOM 694 C CA . ILE A 1 91 ? -6.889 3.969 2.036 1.00 95.00 91 ILE A CA 1
ATOM 695 C C . ILE A 1 91 ? -7.913 5.075 2.278 1.00 95.00 91 ILE A C 1
ATOM 697 O O . ILE A 1 91 ? -7.608 6.268 2.193 1.00 95.00 91 ILE A O 1
ATOM 701 N N . ASN A 1 92 ? -9.156 4.672 2.561 1.00 92.38 92 ASN A N 1
ATOM 702 C CA . ASN A 1 92 ? -10.280 5.574 2.833 1.00 92.38 92 ASN A CA 1
ATOM 703 C C . ASN A 1 92 ? -10.545 6.599 1.710 1.00 92.38 92 ASN A C 1
ATOM 705 O O . ASN A 1 92 ? -11.103 7.666 1.954 1.00 92.38 92 ASN A O 1
ATOM 709 N N . SER A 1 93 ? -10.090 6.302 0.487 1.00 87.81 93 SER A N 1
ATOM 710 C CA . SER A 1 93 ? -10.151 7.203 -0.675 1.00 87.81 93 SER A CA 1
ATOM 711 C C . SER A 1 93 ? -9.556 8.599 -0.423 1.00 87.81 93 SER A C 1
ATOM 713 O O . SER A 1 93 ? -9.925 9.555 -1.102 1.00 87.81 93 SER A O 1
ATOM 715 N N . LYS A 1 94 ? -8.676 8.728 0.576 1.00 90.00 94 LYS A N 1
ATOM 716 C CA . LYS A 1 94 ? -8.129 10.006 1.056 1.00 90.00 94 LYS A CA 1
ATOM 717 C C . LYS A 1 94 ? -6.629 9.974 1.274 1.00 90.00 94 LYS A C 1
ATOM 719 O O . LYS A 1 94 ? -6.009 11.021 1.185 1.00 90.00 94 LYS A O 1
ATOM 724 N N . GLU A 1 95 ? -6.058 8.812 1.550 1.00 92.62 95 GLU A N 1
ATOM 725 C CA . GLU A 1 95 ? -4.648 8.667 1.899 1.00 92.62 95 GLU A CA 1
ATOM 726 C C . GLU A 1 95 ? -3.972 7.777 0.860 1.00 92.62 95 GLU A C 1
ATOM 728 O O . GLU A 1 95 ? -4.431 6.657 0.625 1.00 92.62 95 GLU A O 1
ATOM 733 N N . ILE A 1 96 ? -2.899 8.264 0.236 1.00 94.31 96 ILE A N 1
ATOM 734 C CA . ILE A 1 96 ? -2.036 7.476 -0.646 1.00 94.31 96 ILE A CA 1
ATOM 735 C C . ILE A 1 96 ? -0.776 7.120 0.117 1.00 94.31 96 ILE A C 1
ATOM 737 O O . ILE A 1 96 ? -0.079 7.995 0.617 1.00 94.31 96 ILE A O 1
ATOM 741 N N . PHE A 1 97 ? -0.452 5.838 0.126 1.00 95.88 97 PHE A N 1
ATOM 742 C CA . PHE A 1 97 ? 0.791 5.302 0.642 1.00 95.88 97 PHE A CA 1
ATOM 743 C C . PHE A 1 97 ? 1.606 4.736 -0.512 1.00 95.88 97 PHE A C 1
ATOM 745 O O . PHE A 1 97 ? 1.138 3.847 -1.227 1.00 95.88 97 PHE A O 1
ATOM 752 N N . HIS A 1 98 ? 2.834 5.208 -0.682 1.00 94.62 98 HIS A N 1
ATOM 753 C CA . HIS A 1 98 ? 3.700 4.752 -1.763 1.00 94.62 98 HIS A CA 1
ATOM 754 C C . HIS A 1 98 ? 5.177 4.895 -1.417 1.00 94.62 98 HIS A C 1
ATOM 756 O O . HIS A 1 98 ? 5.542 5.703 -0.570 1.00 94.62 98 HIS A O 1
ATOM 762 N N . ALA A 1 99 ? 6.023 4.109 -2.081 1.00 93.75 99 ALA A N 1
ATOM 763 C CA . ALA A 1 99 ? 7.472 4.223 -1.973 1.00 93.75 99 ALA A CA 1
ATOM 764 C C . ALA A 1 99 ? 8.040 4.840 -3.253 1.00 93.75 99 ALA A C 1
ATOM 766 O O . ALA A 1 99 ? 7.805 4.319 -4.343 1.00 93.75 99 ALA A O 1
ATOM 767 N N . ILE A 1 100 ? 8.784 5.936 -3.125 1.00 89.62 100 ILE A N 1
ATOM 768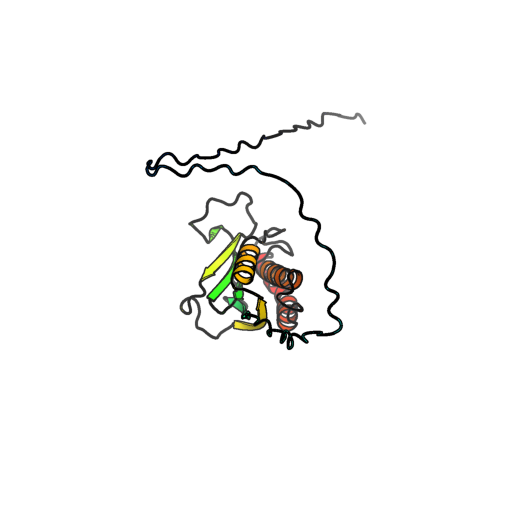 C CA . ILE A 1 100 ? 9.345 6.695 -4.249 1.00 89.62 100 ILE A CA 1
ATOM 769 C C . ILE A 1 100 ? 10.848 6.891 -4.102 1.00 89.62 100 ILE A C 1
ATOM 771 O O . ILE A 1 100 ? 11.419 6.799 -3.015 1.00 89.62 100 ILE A O 1
ATOM 775 N N . ASN A 1 101 ? 11.518 7.165 -5.218 1.00 81.50 101 ASN A N 1
ATOM 776 C CA . ASN A 1 101 ? 12.931 7.499 -5.189 1.00 81.50 101 ASN A CA 1
ATOM 777 C C . ASN A 1 101 ? 13.084 8.944 -4.712 1.00 81.50 101 ASN A C 1
ATOM 779 O O . ASN A 1 101 ? 12.573 9.860 -5.342 1.00 81.50 101 ASN A O 1
ATOM 783 N N . PHE A 1 102 ? 13.832 9.156 -3.635 1.00 67.38 102 PHE A N 1
ATOM 784 C CA . PHE A 1 102 ? 14.014 10.455 -2.988 1.00 67.38 102 PHE A CA 1
ATOM 785 C C . PHE A 1 102 ? 14.315 11.634 -3.935 1.00 67.38 102 PHE A C 1
ATOM 787 O O . PHE A 1 102 ? 13.957 12.773 -3.646 1.00 67.38 102 PHE A O 1
ATOM 794 N N . ARG A 1 103 ? 14.972 11.390 -5.082 1.00 60.47 103 ARG A N 1
ATOM 795 C CA . ARG A 1 103 ? 15.273 12.447 -6.065 1.00 60.47 103 ARG A CA 1
ATOM 796 C C . ARG A 1 103 ? 14.035 13.205 -6.562 1.00 60.47 103 ARG A C 1
ATOM 798 O O . ARG A 1 103 ? 14.198 14.321 -7.044 1.00 60.47 103 ARG A O 1
ATOM 805 N N . SER A 1 104 ? 12.831 12.642 -6.457 1.00 55.22 104 SER A N 1
ATOM 806 C CA . SER A 1 104 ? 11.592 13.306 -6.877 1.00 55.22 104 SER A CA 1
ATOM 807 C C . SER A 1 104 ? 10.986 14.252 -5.834 1.00 55.22 104 SER A C 1
ATOM 809 O O . SER A 1 104 ? 10.036 14.959 -6.163 1.00 55.22 104 SER A O 1
ATOM 811 N N . THR A 1 105 ? 11.518 14.312 -4.609 1.00 53.44 105 THR A N 1
ATOM 812 C CA . THR A 1 105 ? 10.949 15.121 -3.516 1.00 53.44 105 THR A CA 1
ATOM 813 C C . THR A 1 105 ? 11.947 16.150 -2.992 1.00 53.44 105 THR A C 1
ATOM 815 O O . THR A 1 105 ? 12.797 15.823 -2.164 1.00 53.44 105 THR A O 1
ATOM 818 N N . PRO A 1 106 ? 11.860 17.414 -3.450 1.00 55.41 106 PRO A N 1
ATOM 819 C CA . PRO A 1 106 ? 12.846 18.452 -3.135 1.00 55.41 106 PRO A CA 1
ATOM 820 C C . PRO A 1 106 ? 12.823 18.932 -1.673 1.00 55.41 106 PRO A C 1
ATOM 822 O O . PRO A 1 106 ? 13.679 19.721 -1.283 1.00 55.41 106 PRO A O 1
ATOM 825 N N . SER A 1 107 ? 11.851 18.498 -0.867 1.00 57.75 107 SER A N 1
ATOM 826 C CA . SER A 1 107 ? 11.595 19.012 0.485 1.00 57.75 107 SER A CA 1
ATOM 827 C C . SER A 1 107 ? 12.189 18.184 1.625 1.00 57.75 107 SER A C 1
ATOM 829 O O . SER A 1 107 ? 12.118 18.622 2.773 1.00 57.75 107 SER A O 1
ATOM 831 N N . LEU A 1 108 ? 12.754 17.006 1.358 1.00 56.84 108 LEU A N 1
ATOM 832 C CA . LEU A 1 108 ? 13.360 16.185 2.404 1.00 56.84 108 LEU A CA 1
ATOM 833 C C . LEU A 1 108 ? 14.886 16.414 2.457 1.00 56.84 108 LEU A C 1
ATOM 835 O O . LEU A 1 108 ? 15.506 16.691 1.429 1.00 56.84 108 LEU A O 1
ATOM 839 N N . PRO A 1 109 ? 15.526 16.334 3.638 1.00 56.66 109 PRO A N 1
ATOM 840 C CA . PRO A 1 109 ? 16.985 16.297 3.745 1.00 56.66 109 PRO A CA 1
ATOM 841 C C . PRO A 1 109 ? 17.509 14.988 3.135 1.00 56.66 109 PRO A C 1
ATOM 843 O O . PRO A 1 109 ? 16.907 13.941 3.364 1.00 56.66 109 PRO A O 1
ATOM 846 N N . TYR A 1 110 ? 18.583 15.057 2.329 1.00 48.66 110 TYR A N 1
ATOM 847 C CA . TYR A 1 110 ? 19.176 13.918 1.598 1.00 48.66 110 TYR A CA 1
ATOM 848 C C . TYR A 1 110 ? 19.123 12.609 2.409 1.00 48.66 110 TYR A C 1
ATOM 850 O O . TYR A 1 110 ? 19.531 12.609 3.575 1.00 48.66 110 TYR A O 1
ATOM 858 N N . PRO A 1 111 ? 18.669 11.484 1.826 1.00 53.00 111 PRO A N 1
ATOM 859 C CA . PRO A 1 111 ? 18.563 10.243 2.552 1.00 53.00 111 PRO A CA 1
ATOM 860 C C . PRO A 1 111 ? 19.981 9.766 2.821 1.00 53.00 111 PRO A C 1
ATOM 862 O O . PRO A 1 111 ? 20.870 9.842 1.971 1.00 53.00 111 PRO A O 1
ATOM 865 N N . THR A 1 112 ? 20.178 9.219 4.008 1.00 55.88 112 THR A N 1
ATOM 866 C CA . THR A 1 112 ? 21.457 8.659 4.439 1.00 55.88 112 THR A CA 1
ATOM 867 C C . THR A 1 112 ? 21.891 7.446 3.607 1.00 55.88 112 THR A C 1
ATOM 869 O O . THR A 1 112 ? 23.051 7.059 3.693 1.00 55.88 112 THR A O 1
ATOM 872 N N . ASN A 1 113 ? 21.007 6.877 2.768 1.00 69.19 113 ASN A N 1
ATOM 873 C CA . ASN A 1 113 ? 21.274 5.684 1.962 1.00 69.19 113 ASN A CA 1
ATOM 874 C C . ASN A 1 113 ? 20.793 5.823 0.500 1.00 69.19 113 ASN A C 1
ATOM 876 O O . ASN A 1 113 ? 19.612 5.603 0.215 1.00 69.19 113 ASN A O 1
ATOM 880 N N . PRO A 1 114 ? 21.683 6.143 -0.459 1.00 74.31 114 PRO A N 1
ATOM 881 C CA . PRO A 1 114 ? 21.319 6.214 -1.870 1.00 74.31 114 PRO A CA 1
ATOM 882 C C . PRO A 1 114 ? 20.832 4.858 -2.403 1.00 74.31 114 PRO A C 1
ATOM 884 O O . PRO A 1 114 ? 21.410 3.804 -2.124 1.00 74.31 114 PRO A O 1
ATOM 887 N N . GLY A 1 115 ? 19.771 4.898 -3.212 1.00 79.94 115 GLY A N 1
ATOM 888 C CA . GLY A 1 115 ? 19.195 3.727 -3.878 1.00 79.94 115 GLY A CA 1
ATOM 889 C C . GLY A 1 115 ? 18.074 3.022 -3.111 1.00 79.94 115 GLY A C 1
ATOM 890 O O . GLY A 1 115 ? 17.484 2.098 -3.663 1.00 79.94 115 GLY A O 1
ATOM 891 N N . PHE A 1 116 ? 17.754 3.449 -1.888 1.00 86.62 116 PHE A N 1
ATOM 892 C CA . PHE A 1 116 ? 16.546 3.017 -1.180 1.00 86.62 116 PHE A CA 1
ATOM 893 C C . PHE A 1 116 ? 15.380 3.948 -1.512 1.00 86.62 116 PHE A C 1
ATOM 895 O O . PHE A 1 116 ? 15.571 5.160 -1.646 1.00 86.62 116 PHE A O 1
ATOM 902 N N . LEU A 1 117 ? 14.179 3.382 -1.650 1.00 88.88 117 LEU A N 1
ATOM 903 C CA . LEU A 1 117 ? 12.967 4.188 -1.767 1.00 88.88 117 LEU A CA 1
ATOM 904 C C . LEU A 1 117 ? 12.560 4.719 -0.389 1.00 88.88 117 LEU A C 1
ATOM 906 O O . LEU A 1 117 ? 12.757 4.055 0.631 1.00 88.88 117 LEU A O 1
ATOM 910 N N . VAL A 1 118 ? 11.980 5.914 -0.380 1.00 89.75 118 VAL A N 1
ATOM 911 C CA . VAL A 1 118 ? 11.375 6.536 0.797 1.00 89.75 118 VAL A CA 1
ATOM 912 C C . VAL A 1 118 ? 9.871 6.366 0.705 1.00 89.75 118 VAL A C 1
ATOM 914 O O . VAL A 1 118 ? 9.285 6.528 -0.364 1.00 89.75 118 VAL A O 1
ATOM 917 N N . VAL A 1 119 ? 9.263 6.003 1.828 1.00 91.56 119 VAL A N 1
ATOM 918 C CA . VAL A 1 119 ? 7.815 5.882 1.939 1.00 91.56 119 VAL A CA 1
ATOM 919 C C . VAL A 1 119 ? 7.220 7.246 2.230 1.00 91.56 119 VAL A C 1
ATOM 921 O O . VAL A 1 119 ? 7.655 7.937 3.150 1.00 91.56 119 VAL A O 1
ATOM 924 N N . GLU A 1 120 ? 6.195 7.597 1.469 1.00 90.81 120 GLU A N 1
ATOM 925 C CA . GLU A 1 120 ? 5.416 8.806 1.667 1.00 90.81 120 GLU A CA 1
ATOM 926 C C . GLU A 1 120 ? 3.945 8.476 1.885 1.00 90.81 120 GLU A C 1
ATOM 928 O O . GLU A 1 120 ? 3.400 7.490 1.372 1.00 90.81 120 GLU A O 1
ATOM 933 N N . ASN A 1 121 ? 3.315 9.336 2.677 1.00 92.81 121 ASN A N 1
ATOM 934 C CA . ASN A 1 121 ? 1.879 9.422 2.825 1.00 92.81 121 ASN A CA 1
ATOM 935 C C . ASN A 1 121 ? 1.460 10.811 2.330 1.00 92.81 121 ASN A C 1
ATOM 937 O O . ASN A 1 121 ? 1.947 11.819 2.846 1.00 92.81 121 ASN A O 1
ATOM 941 N N . ILE A 1 122 ? 0.602 10.852 1.312 1.00 90.19 122 ILE A N 1
ATOM 942 C CA . ILE A 1 122 ? 0.092 12.100 0.739 1.00 90.19 122 ILE A CA 1
ATOM 943 C C . ILE A 1 122 ? -1.436 12.054 0.610 1.00 90.19 122 ILE A C 1
ATOM 945 O O . ILE A 1 122 ? -2.000 10.979 0.371 1.00 90.19 122 ILE A O 1
ATOM 949 N N . PRO A 1 123 ? -2.124 13.207 0.695 1.00 89.06 123 PRO A N 1
ATOM 950 C CA . PRO A 1 123 ? -3.556 13.265 0.444 1.00 89.06 123 PRO A CA 1
ATOM 951 C C . PRO A 1 123 ? -3.903 12.825 -0.988 1.00 89.06 123 PRO A C 1
ATOM 953 O O . PRO A 1 123 ? -3.349 13.330 -1.965 1.00 89.06 123 PRO A O 1
ATOM 956 N N . PHE A 1 124 ? -4.876 11.926 -1.125 1.00 83.12 124 PHE A N 1
ATOM 957 C CA . PHE A 1 124 ? -5.494 11.555 -2.394 1.00 83.12 124 PHE A CA 1
ATOM 958 C C . PHE A 1 124 ? -6.413 12.691 -2.852 1.00 83.12 124 PHE A C 1
ATOM 960 O O . PHE A 1 124 ? -7.606 12.734 -2.548 1.00 83.12 124 PHE A O 1
ATOM 967 N N . THR A 1 125 ? -5.852 13.656 -3.574 1.00 74.81 125 THR A N 1
ATOM 968 C CA . THR A 1 125 ? -6.644 14.705 -4.217 1.00 74.81 125 THR A CA 1
ATOM 969 C C . THR A 1 125 ? -7.203 14.170 -5.531 1.00 74.81 125 THR A C 1
ATOM 971 O O . THR A 1 125 ? -6.442 13.757 -6.399 1.00 74.81 125 THR A O 1
ATOM 974 N N . GLY A 1 126 ? -8.522 14.212 -5.737 1.00 60.91 126 GLY A N 1
ATOM 975 C CA . GLY A 1 126 ? -9.156 13.752 -6.986 1.00 60.91 126 GLY A CA 1
ATOM 976 C C . GLY A 1 126 ? -8.699 14.478 -8.268 1.00 60.91 126 GLY A C 1
ATOM 977 O O . GLY A 1 126 ? -9.166 14.144 -9.352 1.00 60.91 126 GLY A O 1
ATOM 978 N N . SER A 1 127 ? -7.809 15.471 -8.156 1.00 55.12 127 SER A N 1
ATOM 979 C CA . SER A 1 127 ? -7.161 16.195 -9.252 1.00 55.12 127 SER A CA 1
ATOM 980 C C . SER A 1 127 ? -5.838 15.578 -9.728 1.00 55.12 127 SER A C 1
ATOM 982 O O . SER A 1 127 ? -5.399 15.914 -10.824 1.00 55.12 127 SER A O 1
ATOM 984 N N . THR A 1 128 ? -5.186 14.693 -8.958 1.00 51.94 128 THR A N 1
ATOM 985 C CA . THR A 1 128 ? -3.882 14.105 -9.339 1.00 51.94 128 THR A CA 1
ATOM 986 C C . THR A 1 128 ? -3.977 12.916 -10.297 1.00 51.94 128 THR A C 1
ATOM 988 O O . THR A 1 128 ? -2.960 12.509 -10.850 1.00 51.94 128 THR A O 1
ATOM 991 N N . GLN A 1 129 ? -5.173 12.392 -10.566 1.00 51.03 129 GLN A N 1
ATOM 992 C CA . GLN A 1 129 ? -5.469 11.449 -11.646 1.00 51.03 129 GLN A CA 1
ATOM 993 C C . GLN A 1 129 ? -6.934 11.584 -12.034 1.00 51.03 129 GLN A C 1
ATOM 995 O O . GLN A 1 129 ? -7.769 11.858 -11.180 1.00 51.03 129 GLN A O 1
ATOM 1000 N N . THR A 1 130 ? -7.272 11.329 -13.297 1.00 48.72 130 THR A N 1
ATOM 1001 C CA . THR A 1 130 ? -8.669 11.157 -13.703 1.00 48.72 130 THR A CA 1
ATOM 1002 C C . THR A 1 130 ? -9.306 10.060 -12.833 1.00 48.72 130 THR A C 1
ATOM 1004 O O . THR A 1 130 ? -8.873 8.907 -12.922 1.00 48.72 130 THR A O 1
ATOM 1007 N N . PRO A 1 131 ? -10.301 10.375 -11.983 1.00 42.50 131 PRO A N 1
ATOM 1008 C CA . PRO A 1 131 ? -10.907 9.395 -11.091 1.00 42.50 131 PRO A CA 1
ATOM 1009 C C . PRO A 1 131 ? -11.504 8.249 -11.916 1.00 42.50 131 PRO A C 1
ATOM 1011 O O . PRO A 1 131 ? -12.315 8.484 -12.810 1.00 42.50 131 PRO A O 1
ATOM 1014 N N . GLY A 1 132 ? -11.084 7.014 -11.637 1.00 52.09 132 GLY A N 1
ATOM 1015 C CA . GLY A 1 132 ? -11.717 5.803 -12.172 1.00 52.09 132 GLY A CA 1
ATOM 1016 C C . GLY A 1 132 ? -10.934 5.012 -13.222 1.00 52.09 132 GLY A C 1
ATOM 1017 O O . GLY A 1 132 ? -11.343 3.898 -13.532 1.00 52.09 132 GLY A O 1
ATOM 1018 N N . ARG A 1 133 ? -9.796 5.500 -13.735 1.00 59.50 133 ARG A N 1
ATOM 1019 C CA . ARG A 1 133 ? -8.866 4.636 -14.485 1.00 59.50 133 ARG A CA 1
ATOM 1020 C C . ARG A 1 133 ? -7.774 4.174 -13.518 1.00 59.50 133 ARG A C 1
ATOM 1022 O O . ARG A 1 133 ? -6.966 4.986 -13.085 1.00 59.50 133 ARG A O 1
ATOM 1029 N N . ASN A 1 134 ? -7.795 2.892 -13.155 1.00 79.00 134 ASN A N 1
ATOM 1030 C CA . ASN A 1 134 ? -6.746 2.176 -12.407 1.00 79.00 134 ASN A CA 1
ATOM 1031 C C . ASN A 1 134 ? -6.827 2.213 -10.869 1.00 79.00 134 ASN A C 1
ATOM 1033 O O . ASN A 1 134 ? -5.812 1.993 -10.210 1.00 79.00 134 ASN A O 1
ATOM 1037 N N . LEU A 1 135 ? -8.006 2.456 -10.281 1.00 90.56 135 LEU A N 1
ATOM 1038 C CA . LEU A 1 135 ? -8.265 2.066 -8.889 1.00 90.56 135 LEU A CA 1
ATOM 1039 C C . LEU A 1 135 ? -8.849 0.657 -8.872 1.00 90.56 135 LEU A C 1
ATOM 1041 O O . LEU A 1 135 ? -9.920 0.414 -9.424 1.00 90.56 135 LEU A O 1
ATOM 1045 N N . ILE A 1 136 ? -8.135 -0.260 -8.240 1.00 94.56 136 ILE A N 1
ATOM 1046 C CA . ILE A 1 136 ? -8.502 -1.667 -8.144 1.00 94.56 136 ILE A CA 1
ATOM 1047 C C . ILE A 1 136 ? -8.953 -1.916 -6.711 1.00 94.56 136 ILE A C 1
ATOM 1049 O O . ILE A 1 136 ? -8.173 -1.722 -5.779 1.00 94.56 136 ILE A O 1
ATOM 1053 N N . ASP A 1 137 ? -10.211 -2.314 -6.534 1.00 96.19 137 ASP A N 1
ATOM 1054 C CA . ASP A 1 137 ? -10.783 -2.612 -5.220 1.00 96.19 137 ASP A CA 1
ATOM 1055 C C . ASP A 1 137 ? -10.077 -3.817 -4.582 1.00 96.19 137 ASP A C 1
ATOM 1057 O O . ASP A 1 137 ? -10.005 -4.906 -5.157 1.00 96.19 137 ASP A O 1
ATOM 1061 N N . LEU A 1 138 ? -9.533 -3.597 -3.388 1.00 97.56 138 LEU A N 1
ATOM 1062 C CA . LEU A 1 138 ? -8.866 -4.607 -2.571 1.00 97.56 138 LEU A CA 1
ATOM 1063 C C . LEU A 1 138 ? -9.738 -5.061 -1.389 1.00 97.56 138 LEU A C 1
ATOM 1065 O O . LEU A 1 138 ? -9.313 -5.904 -0.598 1.00 97.56 138 LEU A O 1
ATOM 1069 N N . GLY A 1 139 ? -10.946 -4.517 -1.248 1.00 97.50 139 GLY A N 1
ATOM 1070 C CA . GLY A 1 139 ? -11.864 -4.763 -0.149 1.00 97.50 139 GLY A CA 1
ATOM 1071 C C . GLY A 1 139 ? -11.793 -3.677 0.921 1.00 97.50 139 GLY A C 1
ATOM 1072 O O . GLY A 1 139 ? -11.715 -2.483 0.636 1.00 97.50 139 GLY A O 1
ATOM 1073 N N . LYS A 1 140 ? -11.880 -4.083 2.190 1.00 98.25 140 LYS A N 1
ATOM 1074 C CA . LYS A 1 140 ? -11.984 -3.159 3.325 1.00 98.25 140 LYS A CA 1
ATOM 1075 C C . LYS A 1 140 ? -11.073 -3.566 4.474 1.00 98.25 140 LYS A C 1
ATOM 1077 O O . LYS A 1 140 ? -11.018 -4.748 4.813 1.00 98.25 140 LYS A O 1
ATOM 1082 N N . ALA A 1 141 ? -10.446 -2.580 5.107 1.00 97.94 141 ALA A N 1
ATOM 1083 C CA . ALA A 1 141 ? -9.821 -2.722 6.416 1.00 97.94 141 ALA A CA 1
ATOM 1084 C C . ALA A 1 141 ? -10.814 -2.363 7.526 1.00 97.94 141 ALA A C 1
ATOM 1086 O O . ALA A 1 141 ? -11.696 -1.523 7.331 1.00 97.94 141 ALA A O 1
ATOM 1087 N N . LYS A 1 142 ? -10.672 -3.007 8.684 1.00 98.12 142 LYS A N 1
ATOM 1088 C CA . LYS A 1 142 ? -11.527 -2.812 9.854 1.00 98.12 142 LYS A CA 1
ATOM 1089 C C . LYS A 1 142 ? -10.705 -2.329 11.041 1.00 98.12 142 LYS A C 1
ATOM 1091 O O . LYS A 1 142 ? -9.689 -2.927 11.386 1.00 98.12 142 LYS A O 1
ATOM 1096 N N . PHE A 1 143 ? -11.195 -1.280 11.687 1.00 97.31 143 PHE A N 1
ATOM 1097 C CA . PHE A 1 143 ? -10.594 -0.671 12.870 1.00 97.31 143 PHE A CA 1
ATOM 1098 C C . PHE A 1 143 ? -11.636 -0.562 13.979 1.00 97.31 143 PHE A C 1
ATOM 1100 O O . PHE A 1 143 ? -12.821 -0.366 13.710 1.00 97.31 143 PHE A O 1
ATOM 1107 N N . LYS A 1 144 ? -11.224 -0.702 15.237 1.00 96.25 144 LYS A N 1
ATOM 1108 C CA . LYS A 1 144 ? -12.117 -0.568 16.396 1.00 96.25 144 LYS A CA 1
ATOM 1109 C C . LYS A 1 144 ? -12.358 0.895 16.738 1.00 96.25 144 LYS A C 1
ATOM 1111 O O . LYS A 1 144 ? -13.453 1.233 17.174 1.00 96.25 144 LYS A O 1
ATOM 1116 N N . THR A 1 145 ? -11.344 1.740 16.556 1.00 96.38 145 THR A N 1
ATOM 1117 C CA . THR A 1 145 ? -11.408 3.176 16.851 1.00 96.38 145 THR A CA 1
ATOM 1118 C C . THR A 1 145 ? -10.624 4.000 15.827 1.00 96.38 145 THR A C 1
ATOM 1120 O O . THR A 1 145 ? -9.820 3.466 15.056 1.00 96.38 145 THR A O 1
ATOM 1123 N N . GLU A 1 146 ? -10.855 5.314 15.805 1.00 95.75 146 GLU A N 1
ATOM 1124 C CA . GLU A 1 146 ? -10.116 6.239 14.936 1.00 95.75 146 GLU A CA 1
ATOM 1125 C C . GLU A 1 146 ? -8.636 6.344 15.334 1.00 95.75 146 GLU A C 1
ATOM 1127 O O . GLU A 1 146 ? -7.768 6.499 14.472 1.00 95.75 146 GLU A O 1
ATOM 1132 N N . GLU A 1 147 ? -8.320 6.198 16.623 1.00 96.94 147 GLU A N 1
ATOM 1133 C CA . GLU A 1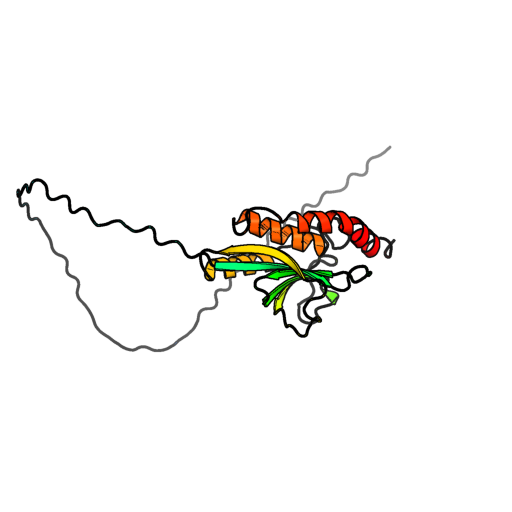 147 ? -6.944 6.190 17.124 1.00 96.94 147 GLU A CA 1
ATOM 1134 C C . GLU A 1 147 ? -6.175 4.969 16.615 1.00 96.94 147 GLU A C 1
ATOM 1136 O O . GLU A 1 147 ? -5.021 5.098 16.208 1.00 96.94 147 GLU A O 1
ATOM 1141 N N . GLU A 1 148 ? -6.811 3.793 16.588 1.00 97.06 148 GLU A N 1
ATOM 1142 C CA . GLU A 1 148 ? -6.215 2.573 16.032 1.00 97.06 148 GLU A CA 1
ATOM 1143 C C . GLU A 1 148 ? -5.939 2.728 14.532 1.00 97.06 148 GLU A C 1
ATOM 1145 O O . GLU A 1 148 ? -4.841 2.417 14.071 1.00 97.06 148 GLU A O 1
ATOM 1150 N N . MET A 1 149 ? -6.898 3.280 13.781 1.00 96.69 149 MET A N 1
ATOM 1151 C CA . MET A 1 149 ? -6.728 3.591 12.359 1.00 96.69 149 MET A CA 1
ATOM 1152 C C . MET A 1 149 ? -5.560 4.558 12.129 1.00 96.69 149 MET A C 1
ATOM 1154 O O . MET A 1 149 ? -4.683 4.301 11.305 1.00 96.69 149 MET A O 1
ATOM 1158 N N . THR A 1 150 ? -5.500 5.643 12.902 1.00 96.19 150 THR A N 1
ATOM 1159 C CA . THR A 1 150 ? -4.426 6.643 12.815 1.00 96.19 150 THR A CA 1
ATOM 1160 C C . THR A 1 150 ? -3.064 6.032 13.153 1.00 96.19 150 THR A C 1
ATOM 1162 O O . THR A 1 150 ? -2.067 6.288 12.470 1.00 96.19 150 THR A O 1
ATOM 1165 N N . ALA A 1 151 ? -3.005 5.175 14.176 1.00 97.19 151 ALA A N 1
ATOM 1166 C CA . ALA A 1 151 ? -1.792 4.459 14.549 1.00 97.19 151 ALA A CA 1
ATOM 1167 C C . ALA A 1 151 ? -1.336 3.496 13.443 1.00 97.19 151 ALA A C 1
ATOM 1169 O O . ALA A 1 151 ? -0.142 3.452 13.137 1.00 97.19 151 ALA A O 1
ATOM 1170 N N . ALA A 1 152 ? -2.263 2.766 12.817 1.00 97.19 152 ALA A N 1
ATOM 1171 C CA . ALA A 1 152 ? -1.963 1.899 11.683 1.00 97.19 152 ALA A CA 1
ATOM 1172 C C . ALA A 1 152 ? -1.398 2.706 10.506 1.00 97.19 152 ALA A C 1
ATOM 1174 O O . ALA A 1 152 ? -0.348 2.356 9.975 1.00 97.19 152 ALA A O 1
ATOM 1175 N N . PHE A 1 153 ? -2.013 3.838 10.157 1.00 96.06 153 PHE A N 1
ATOM 1176 C CA . PHE A 1 153 ? -1.552 4.700 9.063 1.00 96.06 153 PHE A CA 1
ATOM 1177 C C . PHE A 1 153 ? -0.150 5.257 9.333 1.00 96.06 153 PHE A C 1
ATOM 1179 O O . PHE A 1 153 ? 0.717 5.218 8.459 1.00 96.06 153 PHE A O 1
ATOM 1186 N N . SER A 1 154 ? 0.120 5.683 10.572 1.00 95.69 154 SER A N 1
ATOM 1187 C CA . SER A 1 154 ? 1.463 6.106 10.983 1.00 95.69 154 SER A CA 1
ATOM 1188 C C . SER A 1 154 ? 2.493 4.979 10.864 1.00 95.69 154 SER A C 1
ATOM 1190 O O . SER A 1 154 ? 3.642 5.240 10.515 1.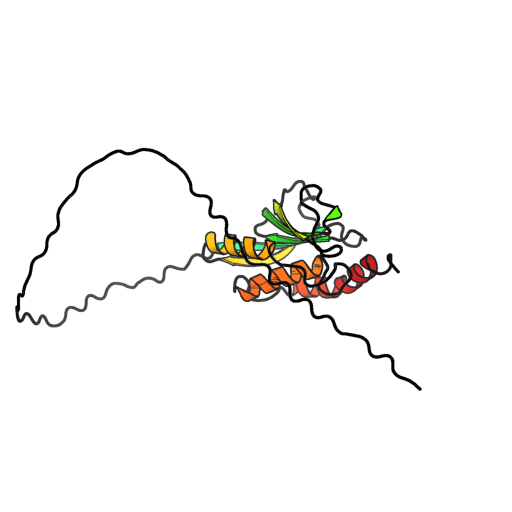00 95.69 154 SER A O 1
ATOM 1192 N N . GLN A 1 155 ? 2.110 3.731 11.151 1.00 96.69 155 GLN A N 1
ATOM 1193 C CA . GLN A 1 155 ? 2.999 2.578 10.988 1.00 96.69 155 GLN A CA 1
ATOM 1194 C C . GLN A 1 155 ? 3.286 2.282 9.516 1.00 96.69 155 GLN A C 1
ATOM 1196 O O . GLN A 1 155 ? 4.438 2.008 9.191 1.00 96.69 155 GLN A O 1
ATOM 1201 N N . LEU A 1 156 ? 2.285 2.380 8.635 1.00 96.94 156 LEU A N 1
ATOM 1202 C CA . LEU A 1 156 ? 2.476 2.188 7.194 1.00 96.94 156 LEU A CA 1
ATOM 1203 C C . LEU A 1 156 ? 3.484 3.194 6.626 1.00 96.94 156 LEU A C 1
ATOM 1205 O O . LEU A 1 156 ? 4.431 2.797 5.954 1.00 96.94 156 LEU A O 1
ATOM 1209 N N . ALA A 1 157 ? 3.358 4.472 6.994 1.00 94.44 157 ALA A N 1
ATOM 1210 C CA . ALA A 1 157 ? 4.285 5.527 6.576 1.00 94.44 157 ALA A CA 1
ATOM 1211 C C . ALA A 1 157 ? 5.729 5.344 7.096 1.00 94.44 157 ALA A C 1
ATOM 1213 O O . ALA A 1 157 ? 6.647 6.005 6.622 1.00 94.44 157 ALA A O 1
ATOM 1214 N N . LYS A 1 158 ? 5.940 4.467 8.086 1.00 94.81 158 LYS A N 1
ATOM 1215 C CA . LYS A 1 158 ? 7.248 4.188 8.704 1.00 94.81 158 LYS A CA 1
ATOM 1216 C C . LYS A 1 158 ? 7.872 2.875 8.235 1.00 94.81 158 LYS A C 1
ATOM 1218 O O . LYS A 1 158 ? 8.921 2.495 8.757 1.00 94.81 158 LYS A O 1
ATOM 1223 N N . ILE A 1 159 ? 7.245 2.157 7.303 1.00 95.00 159 ILE A N 1
ATOM 1224 C CA . ILE A 1 159 ? 7.824 0.933 6.745 1.00 95.00 159 ILE A CA 1
ATOM 1225 C C . ILE A 1 159 ? 9.132 1.301 6.036 1.00 95.00 159 ILE A C 1
ATOM 1227 O O . ILE A 1 159 ? 9.152 2.093 5.101 1.00 95.00 159 ILE A O 1
ATOM 1231 N N . GLY A 1 160 ? 10.241 0.732 6.503 1.00 92.81 160 GLY A N 1
ATOM 1232 C CA . GLY A 1 160 ? 11.530 0.863 5.835 1.00 92.81 160 GLY A CA 1
ATOM 1233 C C . GLY A 1 160 ? 11.647 -0.153 4.705 1.00 92.81 160 GLY A C 1
ATOM 1234 O O . GLY A 1 160 ? 11.350 -1.329 4.908 1.00 92.81 160 GLY A O 1
ATOM 1235 N N . MET A 1 161 ? 12.117 0.282 3.536 1.00 93.06 161 MET A N 1
ATOM 1236 C CA . MET A 1 161 ? 12.411 -0.637 2.438 1.00 93.06 161 MET A CA 1
ATOM 1237 C C . MET A 1 161 ? 13.662 -1.460 2.776 1.00 93.06 161 MET A C 1
ATOM 1239 O O . M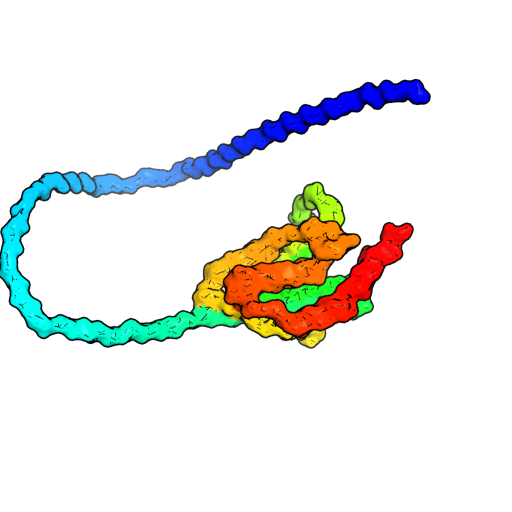ET A 1 161 ? 14.727 -0.875 2.990 1.00 93.06 161 MET A O 1
ATOM 1243 N N . PRO A 1 162 ? 13.572 -2.801 2.836 1.00 92.25 162 PRO A N 1
ATOM 1244 C CA . PRO A 1 162 ? 14.689 -3.645 3.265 1.00 92.25 162 PRO A CA 1
ATOM 1245 C C . PRO A 1 162 ? 15.807 -3.722 2.219 1.00 92.25 162 PRO A C 1
ATOM 1247 O O . PRO A 1 162 ? 16.953 -4.041 2.544 1.00 92.25 162 PRO A O 1
ATOM 1250 N N . HIS A 1 163 ? 15.485 -3.416 0.963 1.00 91.88 163 HIS A N 1
ATOM 1251 C CA . HIS A 1 163 ? 16.397 -3.515 -0.163 1.00 91.88 163 HIS A CA 1
ATOM 1252 C C . HIS A 1 163 ? 16.385 -2.240 -1.009 1.00 91.88 163 HIS A C 1
ATOM 1254 O O . HIS A 1 163 ? 15.482 -1.407 -0.923 1.00 91.88 163 HIS A O 1
ATOM 1260 N N . LYS A 1 164 ? 17.417 -2.096 -1.844 1.00 88.94 164 LYS A N 1
ATOM 1261 C CA . LYS A 1 164 ? 17.489 -1.031 -2.848 1.00 88.94 164 LYS A CA 1
ATOM 1262 C C . LYS A 1 164 ? 16.409 -1.232 -3.913 1.00 88.94 164 LYS A C 1
ATOM 1264 O O . LYS A 1 164 ? 16.029 -2.363 -4.185 1.00 88.94 164 LYS A O 1
ATOM 1269 N N . ALA A 1 165 ? 15.998 -0.154 -4.576 1.00 87.94 165 ALA A N 1
ATOM 1270 C CA . ALA A 1 165 ? 14.922 -0.145 -5.574 1.00 87.94 165 ALA A CA 1
ATOM 1271 C C . ALA A 1 165 ? 15.080 -1.182 -6.706 1.00 87.94 165 ALA A C 1
ATOM 1273 O O . ALA A 1 165 ? 14.096 -1.725 -7.203 1.00 87.94 165 ALA A O 1
ATOM 1274 N N . HIS A 1 166 ? 16.328 -1.475 -7.079 1.00 82.88 166 HIS A N 1
ATOM 1275 C CA . HIS A 1 166 ? 16.705 -2.463 -8.093 1.00 82.88 166 HIS A CA 1
ATOM 1276 C C . HIS A 1 166 ? 16.997 -3.852 -7.496 1.00 82.88 166 HIS A C 1
ATOM 1278 O O . HIS A 1 166 ? 17.770 -4.623 -8.051 1.00 82.88 166 HIS A O 1
ATOM 1284 N N . VAL A 1 167 ? 16.458 -4.191 -6.331 1.00 87.31 167 VAL A N 1
ATOM 1285 C CA . VAL A 1 167 ? 16.554 -5.543 -5.770 1.00 87.31 167 VAL A CA 1
ATOM 1286 C C . VAL A 1 167 ? 15.152 -6.011 -5.400 1.00 87.31 167 VAL A C 1
ATOM 1288 O O . VAL A 1 167 ? 14.307 -5.207 -5.008 1.00 87.31 167 VAL A O 1
ATOM 1291 N N . VAL A 1 168 ? 14.901 -7.316 -5.537 1.00 88.62 168 VAL A N 1
ATOM 1292 C CA . VAL A 1 168 ? 13.637 -7.938 -5.116 1.00 88.62 168 VAL A CA 1
ATOM 1293 C C . VAL A 1 168 ? 13.355 -7.571 -3.659 1.00 88.62 168 VAL A C 1
ATOM 1295 O O . VAL A 1 168 ? 14.230 -7.722 -2.808 1.00 88.62 168 VAL A O 1
ATOM 1298 N N . GLY A 1 169 ? 12.149 -7.082 -3.373 1.00 90.81 169 GLY A N 1
ATOM 1299 C CA . GLY A 1 169 ? 11.772 -6.567 -2.055 1.00 90.81 169 GLY A CA 1
ATOM 1300 C C . GLY A 1 169 ? 12.096 -5.081 -1.839 1.00 90.81 169 GLY A C 1
ATOM 1301 O O . GLY A 1 169 ? 11.956 -4.589 -0.721 1.00 90.81 169 GLY A O 1
ATOM 1302 N N . GLY A 1 170 ? 12.560 -4.363 -2.865 1.00 90.75 170 GLY A N 1
ATOM 1303 C CA . GLY A 1 170 ? 12.987 -2.967 -2.771 1.00 90.75 170 GLY A CA 1
ATOM 1304 C C . GLY A 1 170 ? 12.181 -1.962 -3.595 1.00 90.75 170 GLY A C 1
ATOM 1305 O O . GLY A 1 170 ? 12.422 -0.764 -3.448 1.00 90.75 170 GLY A O 1
ATOM 1306 N N . ASN A 1 171 ? 11.242 -2.393 -4.445 1.00 92.44 171 ASN A N 1
ATOM 1307 C CA . ASN A 1 171 ? 10.498 -1.498 -5.342 1.00 92.44 171 ASN A CA 1
ATOM 1308 C C . ASN A 1 171 ? 9.132 -1.044 -4.769 1.00 92.44 171 ASN A C 1
ATOM 1310 O O . ASN A 1 171 ? 8.735 -1.419 -3.664 1.00 92.44 171 ASN A O 1
ATOM 1314 N N . CYS A 1 172 ? 8.390 -0.209 -5.508 1.00 93.81 172 CYS A N 1
ATOM 1315 C CA . CYS A 1 172 ? 7.092 0.309 -5.056 1.00 93.81 172 CYS A CA 1
ATOM 1316 C C . CYS A 1 172 ? 5.996 -0.771 -4.947 1.00 93.81 172 CYS A C 1
ATOM 1318 O O . CYS A 1 172 ? 5.116 -0.657 -4.095 1.00 93.81 172 CYS A O 1
ATOM 1320 N N . MET A 1 173 ? 6.067 -1.850 -5.736 1.00 96.06 173 MET A N 1
ATOM 1321 C CA . MET A 1 173 ? 5.159 -2.999 -5.606 1.00 96.06 173 MET A CA 1
ATOM 1322 C C . MET A 1 173 ? 5.427 -3.762 -4.305 1.00 96.06 173 MET A C 1
ATOM 1324 O O . MET A 1 173 ? 4.489 -4.128 -3.594 1.00 96.06 173 MET A O 1
ATOM 1328 N N . ASP A 1 174 ? 6.708 -3.968 -3.975 1.00 96.50 174 ASP A N 1
ATOM 1329 C CA . ASP A 1 174 ? 7.143 -4.612 -2.731 1.00 96.50 174 ASP A CA 1
ATOM 1330 C C . ASP A 1 174 ? 6.656 -3.827 -1.507 1.00 96.50 174 ASP A C 1
ATOM 1332 O O . ASP A 1 174 ? 6.190 -4.416 -0.532 1.00 96.50 174 ASP A O 1
ATOM 1336 N N . TYR A 1 175 ? 6.685 -2.493 -1.577 1.00 97.19 175 TYR A N 1
ATOM 1337 C CA . TYR A 1 175 ? 6.114 -1.644 -0.535 1.00 97.19 175 TYR A CA 1
ATOM 1338 C C . TYR A 1 175 ? 4.623 -1.917 -0.306 1.00 97.19 175 TYR A C 1
ATOM 1340 O O . TYR A 1 175 ? 4.209 -2.139 0.832 1.00 97.19 175 TYR A O 1
ATOM 1348 N N . VAL A 1 176 ? 3.807 -1.937 -1.369 1.00 98.00 176 VAL A N 1
ATOM 1349 C CA . VAL A 1 176 ? 2.362 -2.197 -1.233 1.00 98.00 176 VAL A CA 1
ATOM 1350 C C . VAL A 1 176 ? 2.116 -3.578 -0.623 1.00 98.00 176 VAL A C 1
ATOM 1352 O O . VAL A 1 176 ? 1.255 -3.719 0.248 1.00 98.00 176 VAL A O 1
ATOM 1355 N N . LYS A 1 177 ? 2.905 -4.585 -1.016 1.00 98.19 177 LYS A N 1
ATOM 1356 C CA . LYS A 1 177 ? 2.851 -5.921 -0.413 1.00 98.19 177 LYS A CA 1
ATOM 1357 C C . LYS A 1 177 ? 3.147 -5.872 1.091 1.00 98.19 177 LYS A C 1
ATOM 1359 O O . LYS A 1 177 ? 2.335 -6.369 1.868 1.00 98.19 177 LYS A O 1
ATOM 1364 N N . MET A 1 178 ? 4.240 -5.226 1.503 1.00 98.19 178 MET A N 1
ATOM 1365 C CA . MET A 1 178 ? 4.602 -5.072 2.920 1.00 98.19 178 MET A CA 1
ATOM 1366 C C . MET A 1 178 ? 3.533 -4.311 3.715 1.00 98.19 178 MET A C 1
ATOM 1368 O O . MET A 1 178 ? 3.231 -4.667 4.853 1.00 98.19 178 MET A O 1
ATOM 1372 N N . ALA A 1 179 ? 2.921 -3.284 3.122 1.00 98.31 179 ALA A N 1
ATOM 1373 C CA . ALA A 1 179 ? 1.834 -2.539 3.749 1.00 98.31 179 ALA A CA 1
ATOM 1374 C C . ALA A 1 179 ? 0.599 -3.425 3.993 1.00 98.31 179 ALA A C 1
ATOM 1376 O O . ALA A 1 179 ? 0.032 -3.405 5.086 1.00 98.31 179 ALA A O 1
ATOM 1377 N N . LEU A 1 180 ? 0.208 -4.251 3.016 1.00 98.62 180 LEU A N 1
ATOM 1378 C CA . LEU A 1 180 ? -0.891 -5.211 3.175 1.00 98.62 180 LEU A CA 1
ATOM 1379 C C . LEU A 1 180 ? -0.557 -6.295 4.209 1.00 98.62 180 LEU A C 1
ATOM 1381 O O . LEU A 1 180 ? -1.398 -6.611 5.046 1.00 98.62 180 LEU A O 1
ATOM 1385 N N . GLU A 1 181 ? 0.669 -6.822 4.207 1.00 98.38 181 GLU A N 1
ATOM 1386 C CA . GLU A 1 181 ? 1.151 -7.760 5.230 1.00 98.38 181 GLU A CA 1
ATOM 1387 C C . GLU A 1 181 ? 1.079 -7.147 6.632 1.00 98.38 181 GLU A C 1
ATOM 1389 O O . GLU A 1 181 ? 0.639 -7.810 7.571 1.00 98.38 181 GLU A O 1
ATOM 1394 N N . LYS A 1 182 ? 1.415 -5.858 6.775 1.00 98.19 182 LYS A N 1
ATOM 1395 C CA . LYS A 1 182 ? 1.312 -5.147 8.053 1.00 98.19 182 LYS A CA 1
ATOM 1396 C C . LYS A 1 182 ? -0.133 -5.012 8.533 1.00 98.19 182 LYS A C 1
ATOM 1398 O O . LYS A 1 182 ? -0.388 -5.134 9.729 1.00 98.19 182 LYS A O 1
ATOM 1403 N N . LEU A 1 183 ? -1.078 -4.789 7.618 1.00 98.31 183 LEU A N 1
ATOM 1404 C CA . LEU A 1 183 ? -2.507 -4.758 7.941 1.00 98.31 183 LEU A CA 1
ATOM 1405 C C . LEU A 1 183 ? -3.043 -6.147 8.331 1.00 98.31 183 LEU A C 1
ATOM 1407 O O . LEU A 1 183 ? -3.908 -6.221 9.201 1.00 98.31 183 LEU A O 1
ATOM 1411 N N . VAL A 1 184 ? -2.523 -7.232 7.740 1.00 98.38 184 VAL A N 1
ATOM 1412 C CA . VAL A 1 184 ? -2.830 -8.614 8.165 1.00 98.38 184 VAL A CA 1
ATOM 1413 C C . VAL A 1 184 ? -2.257 -8.895 9.556 1.00 98.38 184 VAL A C 1
ATOM 1415 O O . VAL A 1 184 ? -2.973 -9.391 10.415 1.00 98.38 184 VAL A O 1
ATOM 1418 N N . GLU A 1 185 ? -0.993 -8.536 9.814 1.00 97.94 185 GLU A N 1
ATOM 1419 C CA . GLU A 1 185 ? -0.312 -8.745 11.108 1.00 97.94 185 GLU A CA 1
ATOM 1420 C C . GLU A 1 185 ? -1.078 -8.121 12.289 1.00 97.94 185 GLU A C 1
ATOM 1422 O O . GLU A 1 185 ? -0.968 -8.582 13.424 1.00 97.94 185 GLU A O 1
ATOM 1427 N N . LYS A 1 186 ? -1.826 -7.044 12.031 1.00 97.50 186 LYS A N 1
ATOM 1428 C CA . LYS A 1 186 ? -2.614 -6.309 13.029 1.00 97.50 186 LYS A CA 1
ATOM 1429 C C . LYS A 1 186 ? -4.109 -6.636 13.009 1.00 97.50 186 LYS A C 1
ATOM 1431 O O . LYS A 1 186 ? -4.883 -5.918 13.633 1.00 97.50 186 LYS A O 1
ATOM 1436 N N . ASP A 1 187 ? -4.514 -7.687 12.296 1.00 97.94 187 ASP A N 1
ATOM 1437 C CA . ASP A 1 187 ? -5.911 -8.113 12.151 1.00 97.94 187 ASP A CA 1
ATOM 1438 C C . ASP A 1 187 ? -6.845 -7.025 11.571 1.00 97.94 187 ASP A C 1
ATOM 1440 O O . ASP A 1 187 ? -8.065 -7.073 11.749 1.00 97.94 187 ASP A O 1
ATOM 1444 N N . HIS A 1 188 ? -6.301 -6.036 10.850 1.00 98.12 188 HIS A N 1
ATOM 1445 C CA . HIS A 1 188 ? -7.104 -5.012 10.168 1.00 98.12 188 HIS A CA 1
ATOM 1446 C C . HIS A 1 188 ? -7.716 -5.547 8.870 1.00 98.12 188 HIS A C 1
ATOM 1448 O O . HIS A 1 188 ? -8.776 -5.086 8.446 1.00 98.12 188 HIS A O 1
ATOM 1454 N N . ILE A 1 189 ? -7.073 -6.536 8.248 1.00 98.19 189 ILE A N 1
ATOM 1455 C CA . ILE A 1 189 ? -7.623 -7.352 7.161 1.00 98.19 189 ILE A CA 1
ATOM 1456 C C . ILE A 1 189 ? -7.344 -8.828 7.443 1.00 98.19 189 ILE A C 1
ATOM 1458 O O . ILE A 1 189 ? -6.344 -9.163 8.065 1.00 98.19 189 ILE A O 1
ATOM 1462 N N . LEU A 1 190 ? -8.214 -9.721 6.966 1.00 97.81 190 LEU A N 1
ATOM 1463 C CA . LEU A 1 190 ? -8.083 -11.154 7.254 1.00 97.81 190 LEU A CA 1
ATOM 1464 C C . LEU A 1 190 ? -6.919 -11.806 6.493 1.00 97.81 190 LEU A C 1
ATOM 1466 O O . LEU A 1 190 ? -6.230 -12.660 7.030 1.00 97.81 190 LEU A O 1
ATOM 1470 N N . ASN A 1 191 ? -6.744 -11.444 5.220 1.00 98.25 191 ASN A N 1
ATOM 1471 C CA . ASN A 1 191 ? -5.736 -12.001 4.320 1.00 98.25 191 ASN A CA 1
ATOM 1472 C C . ASN A 1 191 ? -5.373 -10.965 3.251 1.00 98.25 191 ASN A C 1
ATOM 1474 O O . ASN A 1 191 ? -6.177 -10.081 2.948 1.00 98.25 191 ASN A O 1
ATOM 1478 N N . ILE A 1 192 ? -4.219 -11.140 2.599 1.00 98.38 192 ILE A N 1
ATOM 1479 C CA . ILE A 1 192 ? -3.881 -10.374 1.393 1.00 98.38 192 ILE A CA 1
ATOM 1480 C C . ILE A 1 192 ? -4.890 -10.716 0.278 1.00 98.38 192 ILE A C 1
ATOM 1482 O O . ILE A 1 192 ? -5.020 -11.898 -0.084 1.00 98.38 192 ILE A O 1
ATOM 1486 N N . PRO A 1 193 ? -5.578 -9.715 -0.303 1.00 98.19 193 PRO A N 1
ATOM 1487 C CA . PRO A 1 193 ? -6.578 -9.932 -1.342 1.00 98.19 193 PRO A CA 1
ATOM 1488 C C . PRO A 1 193 ? -6.021 -10.746 -2.522 1.00 98.19 193 PRO A C 1
ATOM 1490 O O . PRO A 1 193 ? -4.953 -10.414 -3.043 1.00 98.19 193 PRO A O 1
ATOM 1493 N N . PRO A 1 194 ? -6.714 -11.807 -2.981 1.00 98.06 194 PRO A N 1
ATOM 1494 C CA . PRO A 1 194 ? -6.260 -12.605 -4.123 1.00 98.06 194 PRO A CA 1
ATOM 1495 C C . PRO A 1 194 ? -6.047 -11.772 -5.391 1.00 98.06 194 PRO A C 1
ATOM 1497 O O . PRO A 1 194 ? -5.088 -12.009 -6.115 1.00 98.06 194 PRO A O 1
ATOM 1500 N N . ILE A 1 195 ? -6.889 -10.757 -5.616 1.00 97.50 195 ILE A N 1
ATOM 1501 C CA . ILE A 1 195 ? -6.748 -9.831 -6.745 1.00 97.50 195 ILE A CA 1
ATOM 1502 C C . ILE A 1 195 ? -5.389 -9.120 -6.737 1.00 97.50 195 ILE A C 1
ATOM 1504 O O . ILE A 1 195 ? -4.735 -9.067 -7.771 1.00 97.50 195 ILE A O 1
ATOM 1508 N N . PHE A 1 196 ? -4.912 -8.669 -5.570 1.00 97.75 196 PHE A N 1
ATOM 1509 C CA . PHE A 1 196 ? -3.588 -8.061 -5.445 1.00 97.75 196 PHE A CA 1
ATOM 1510 C C . PHE A 1 196 ? -2.486 -9.057 -5.802 1.00 97.75 196 PHE A C 1
ATOM 1512 O O . PHE A 1 196 ? -1.618 -8.728 -6.601 1.00 97.75 196 PHE A O 1
ATOM 1519 N N . ARG A 1 197 ? -2.536 -10.277 -5.245 1.00 97.12 197 ARG A N 1
ATOM 1520 C CA . ARG A 1 197 ? -1.527 -11.316 -5.515 1.00 97.12 197 ARG A CA 1
ATOM 1521 C C . ARG A 1 197 ? -1.434 -11.641 -7.002 1.00 97.12 197 ARG A C 1
ATOM 1523 O O . ARG A 1 197 ? -0.338 -11.657 -7.540 1.00 97.12 197 ARG A O 1
ATOM 1530 N N . ASN A 1 198 ? -2.574 -11.797 -7.670 1.00 97.25 198 ASN A N 1
ATOM 1531 C CA . ASN A 1 198 ? -2.608 -12.086 -9.101 1.00 97.25 198 ASN A CA 1
ATOM 1532 C C . ASN A 1 198 ? -1.952 -10.967 -9.927 1.00 97.25 198 ASN A C 1
ATOM 1534 O O . ASN A 1 198 ? -1.112 -11.248 -10.776 1.00 97.25 198 ASN A O 1
ATOM 1538 N N . ILE A 1 199 ? -2.300 -9.702 -9.657 1.00 95.81 199 ILE A N 1
ATOM 1539 C CA . ILE A 1 199 ? -1.730 -8.547 -10.374 1.00 95.81 199 ILE A CA 1
ATOM 1540 C C . ILE A 1 199 ? -0.235 -8.421 -10.068 1.00 95.81 199 ILE A C 1
ATOM 1542 O O . ILE A 1 199 ? 0.561 -8.146 -10.964 1.00 95.81 199 ILE A O 1
ATOM 1546 N N . TYR A 1 200 ? 0.153 -8.626 -8.808 1.00 95.81 200 TYR A N 1
ATOM 1547 C CA . TYR A 1 200 ? 1.546 -8.620 -8.389 1.00 95.81 200 TYR A CA 1
ATOM 1548 C C . TYR A 1 200 ? 2.338 -9.670 -9.169 1.00 95.81 200 TYR A C 1
ATOM 1550 O O . TYR A 1 200 ? 3.273 -9.309 -9.872 1.00 95.81 200 TYR A O 1
ATOM 1558 N N . ASP A 1 201 ? 1.929 -10.937 -9.129 1.00 94.88 201 ASP A N 1
ATOM 1559 C CA . ASP A 1 201 ? 2.646 -12.040 -9.773 1.00 94.88 201 ASP A CA 1
ATOM 1560 C C . ASP A 1 201 ? 2.733 -11.867 -11.300 1.00 94.88 201 ASP A C 1
ATOM 1562 O O . ASP A 1 201 ? 3.779 -12.128 -11.897 1.00 94.88 201 ASP A O 1
ATOM 1566 N N . GLU A 1 202 ? 1.671 -11.368 -11.941 1.00 93.94 202 GLU A N 1
ATOM 1567 C CA . GLU A 1 202 ? 1.648 -11.119 -13.387 1.00 93.94 202 GLU A CA 1
ATOM 1568 C C . GLU A 1 202 ? 2.621 -10.007 -13.814 1.00 93.94 202 GLU A C 1
ATOM 1570 O O . GLU A 1 202 ? 3.241 -10.072 -14.884 1.00 93.94 202 GLU A O 1
ATOM 1575 N N . ARG A 1 203 ? 2.733 -8.949 -13.004 1.00 91.75 203 ARG A N 1
ATOM 1576 C CA . ARG A 1 203 ? 3.412 -7.708 -13.403 1.00 91.75 203 ARG A CA 1
ATOM 1577 C C . ARG A 1 203 ? 4.805 -7.566 -12.826 1.00 91.75 203 ARG A C 1
ATOM 1579 O O . ARG A 1 203 ? 5.629 -6.895 -13.444 1.00 91.75 203 ARG A O 1
ATOM 1586 N N . TYR A 1 204 ? 5.092 -8.215 -11.700 1.00 90.94 204 TYR A N 1
ATOM 1587 C CA . TYR A 1 204 ? 6.329 -8.014 -10.952 1.00 90.94 204 TYR A CA 1
ATOM 1588 C C . TYR A 1 204 ? 7.564 -8.218 -11.821 1.00 90.94 204 TYR A C 1
ATOM 1590 O O . TYR A 1 204 ? 8.435 -7.357 -11.858 1.00 90.94 204 TYR A O 1
ATOM 1598 N N . THR A 1 205 ? 7.618 -9.310 -12.588 1.00 86.19 205 THR A N 1
ATOM 1599 C CA . THR A 1 205 ? 8.750 -9.584 -13.483 1.00 86.19 205 THR A CA 1
ATOM 1600 C C . THR A 1 205 ? 8.907 -8.508 -14.559 1.00 86.19 205 THR A C 1
ATOM 1602 O O . THR A 1 205 ? 10.029 -8.093 -14.819 1.00 86.19 205 THR A O 1
ATOM 1605 N N . LYS A 1 206 ? 7.808 -8.000 -15.136 1.00 85.50 206 LYS A N 1
ATOM 1606 C CA . LYS A 1 206 ? 7.845 -6.974 -16.195 1.00 85.50 206 LYS A CA 1
ATOM 1607 C C . LYS A 1 206 ? 8.334 -5.627 -15.662 1.00 85.50 206 LYS A C 1
ATOM 1609 O O . LYS A 1 206 ? 9.208 -5.010 -16.261 1.00 85.50 206 LYS A O 1
ATOM 1614 N N . VAL A 1 207 ? 7.782 -5.190 -14.529 1.00 84.50 207 VAL A N 1
ATOM 1615 C CA . VAL A 1 207 ? 8.182 -3.940 -13.862 1.00 84.50 207 VAL A CA 1
ATOM 1616 C C . VAL A 1 207 ? 9.628 -4.044 -13.386 1.00 84.50 207 VAL A C 1
ATOM 1618 O O . VAL A 1 207 ? 10.413 -3.117 -13.567 1.00 84.50 207 VAL A O 1
ATOM 1621 N N . ARG A 1 208 ? 10.011 -5.206 -12.846 1.00 82.69 208 ARG A N 1
ATOM 1622 C CA . ARG A 1 208 ? 11.390 -5.502 -12.472 1.00 82.69 208 ARG A CA 1
ATOM 1623 C C . ARG A 1 208 ? 12.319 -5.396 -13.678 1.00 82.69 208 ARG A C 1
ATOM 1625 O O . ARG A 1 208 ? 13.247 -4.621 -13.621 1.00 82.69 208 ARG A O 1
ATOM 1632 N N . GLN A 1 209 ? 12.096 -6.115 -14.771 1.00 79.75 209 GLN A N 1
ATOM 1633 C CA . GLN A 1 209 ? 13.010 -6.064 -15.922 1.00 79.75 209 GLN A CA 1
ATOM 1634 C C . GLN A 1 209 ? 13.253 -4.633 -16.414 1.00 79.75 209 GLN A C 1
ATOM 1636 O O . GLN A 1 209 ? 14.398 -4.232 -16.577 1.00 79.75 209 GLN A O 1
ATOM 1641 N N . ARG A 1 210 ? 12.199 -3.821 -16.514 1.00 76.44 210 ARG A N 1
ATOM 1642 C CA . ARG A 1 210 ? 12.297 -2.429 -16.984 1.00 76.44 210 ARG A CA 1
ATOM 1643 C C . ARG A 1 210 ? 13.092 -1.507 -16.065 1.00 76.44 210 ARG A C 1
ATOM 1645 O O . ARG A 1 210 ? 13.825 -0.657 -16.541 1.00 76.44 210 ARG A O 1
ATOM 1652 N N . ILE A 1 211 ? 12.996 -1.686 -14.748 1.00 70.75 211 ILE A N 1
ATOM 1653 C CA . ILE A 1 211 ? 13.792 -0.892 -13.799 1.00 70.75 211 ILE A CA 1
ATOM 1654 C C . ILE A 1 211 ? 15.292 -1.291 -13.854 1.00 70.75 211 ILE A C 1
ATOM 1656 O O . ILE A 1 211 ? 16.152 -0.524 -13.419 1.00 70.75 211 ILE A O 1
ATOM 1660 N N . TYR A 1 212 ? 15.618 -2.496 -14.345 1.00 63.59 212 TYR A N 1
ATOM 1661 C CA . TYR A 1 212 ? 16.910 -3.154 -14.107 1.00 63.59 212 TYR A CA 1
ATOM 1662 C C . TYR A 1 212 ? 17.758 -3.275 -15.382 1.00 63.59 212 TYR A C 1
ATOM 1664 O O . TYR A 1 212 ? 18.970 -3.122 -15.293 1.00 63.59 212 TYR A O 1
ATOM 1672 N N . GLU A 1 213 ? 17.149 -3.522 -16.544 1.00 56.84 213 GLU A N 1
ATOM 1673 C CA . GLU A 1 213 ? 17.862 -3.794 -17.804 1.00 56.84 213 GLU A CA 1
ATOM 1674 C C . GLU A 1 213 ? 18.422 -2.525 -18.484 1.00 56.84 213 GLU A C 1
ATOM 16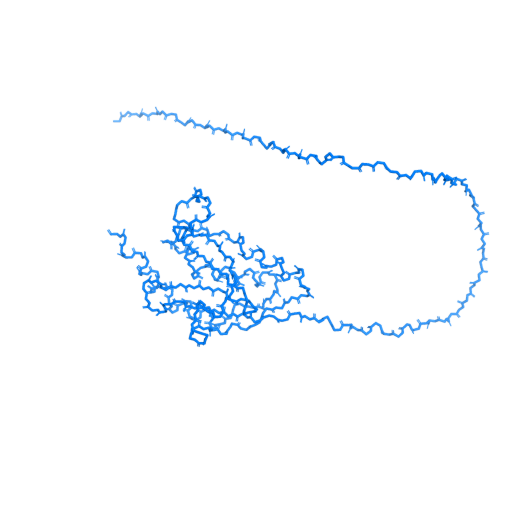76 O O . GLU A 1 213 ? 19.314 -2.639 -19.314 1.00 56.84 213 GLU A O 1
ATOM 1681 N N . ASP A 1 214 ? 18.005 -1.321 -18.075 1.00 50.19 214 ASP A N 1
ATOM 1682 C CA . ASP A 1 214 ? 18.545 -0.049 -18.598 1.00 50.19 214 ASP A CA 1
ATOM 1683 C C . ASP A 1 214 ? 19.792 0.469 -17.841 1.00 50.19 214 ASP A C 1
ATOM 1685 O O . ASP A 1 214 ? 20.282 1.564 -18.125 1.00 50.19 214 ASP A O 1
ATOM 1689 N N . ASN A 1 215 ? 20.305 -0.275 -16.850 1.00 47.59 215 ASN A N 1
ATOM 1690 C CA . ASN A 1 215 ? 21.420 0.159 -15.989 1.00 47.59 215 ASN A CA 1
ATOM 1691 C C . ASN A 1 215 ? 22.649 -0.779 -15.982 1.00 47.59 215 ASN A C 1
ATOM 1693 O O . ASN A 1 215 ? 23.573 -0.527 -15.201 1.00 47.59 215 ASN A O 1
ATOM 1697 N N . GLU A 1 216 ? 22.679 -1.827 -16.814 1.00 43.97 216 GLU A N 1
ATOM 1698 C CA . GLU A 1 216 ? 23.872 -2.663 -17.079 1.00 43.97 216 GLU A CA 1
ATOM 1699 C C . GLU A 1 216 ? 24.446 -2.385 -18.475 1.00 43.97 216 GLU A C 1
ATOM 1701 O O . GLU A 1 216 ? 25.695 -2.329 -18.584 1.00 43.97 216 GLU A O 1
#

Foldseek 3Di:
DDDDDDDDDDDDDDDDDDDDDDDDDDDDDDDDDDDDDDDDDDDDDDDDDDDPDDPPPPPDPPPPPLDKDKKWWWWAWPPPPDLPTFIWIQINLFKTKWWAQCVVPPPDDDDPDHQATAIDIDTNDCVVDVPPPGTGTFGIFIDSDPVRVVVLVVVLNVDGQPDGCLDVSGHGLNSVVVSQVSSCVVVRDVDGRPVSVVVCVVCVVVNNCSVHVVPD

Radius of gyration: 29.46 Å; chains: 1; bounding box: 88×52×84 Å

Secondary structure (DSSP, 8-state):
---------------------PPPP-------------------------------------------EEEEEEEEEETTTSTT-EEEEEETTTEEEEEEEGGG-TTS---SSTTPEEEEEEE--TTSS-TTSSEEEEEEEEESSHHHHHHHHHHHTTPPPSS-TTSTT-SHHHHHHHHHHHHHHTTSSSS--HHHHHHHHHHHHHHHHHHHTT--

pLDDT: mean 75.38, std 21.36, range [37.09, 98.62]